Protein AF-A0A7W9ULM0-F1 (afdb_monomer_lite)

Sequence (367 aa):
MNGDPVEESGQALRQGFFQGMQSAAMTMNVLQRRASESRSVAEFARREADAERQRHQDTEIHDLKVTGYEDRQRHERQQHLLEMQVKQRQIERGDADLARRDADSAFERANKAELHGLQKGWHERRDERTEELHELEKNVKQRQIERGDTDLQRRTDDAAAARSDNREFHRRRIQSLAERAEQEKQRHDLDVEFKQLLIEIRRRAAGFTDTLTTTASPQEAATMRAAAEYAAAHSTAGLSDAHAAADAAYAERYTEDTGTDPDTILDAELVDLAPDVDLGPDLDSGGAPSAVSVDAVRGLAEELTAETYLEHLAATDDPGLDLTEGSSLADAIDALDLPINGPGEVDLDVQPTPVTPAAAADREVGP

Secondary structure (DSSP, 8-state):
----TTSHHHHHHHHHHHHHHHHHHHHHHHHHHHHHHHHHHHHHHHHHHHHHHHHHHHHHHHHHHHHHHHHHHHHHHHHHHHHHHHHHHHHHHHHHHHHHHHHHHHHHHHHHHHHHHHHHHHHHHHHHHHHHHHHHHHHHHHHHHHHHHHHHHHHHHHHHHHHHHHHHHHHHHHHHHHHHHHHHHHHHHHHHHHHHHHHHHHHHHTT-SGGGGTTS-HHHHHHHHHHHHHHHHHHHTTS-HHHHHHHHHHHHHHHHHHSS-HHHHHGGG-----S-----S------------HHHHHHHHHHHHHHHHHHHHHTT--TT-----TTHHHHHHHSS------S------------PPPP--------

Radius of gyration: 95.7 Å; chains: 1; bounding box: 211×63×259 Å

pLDDT: mean 73.77, std 21.12, range [32.09, 98.0]

Organism: NCBI:txid37333

Foldseek 3Di:
DDDDPPVVVVVVVVVVVVVVVVVVVVVVVVVVVVVVVVVVVVVVVVVVVVVVVVVVVVVVVVVVVVVVVVVVVVVVVVVVVVVVVVVVVVVVVVVVVVVVVVVVVVVVVVVVVVVVVVVVVVVVVVVVVVVVVVVVVVVVVVVVVVVVVVVVVVVVVVVVVVVVVVVVVVVVVVVVVVVVVVVVVVVVVVVVVVLVVVLVVLCVLLVVPPVVVPDDDPLRVQLVVLLLQLLLLVLCLPVDVVSVVSNVVSQ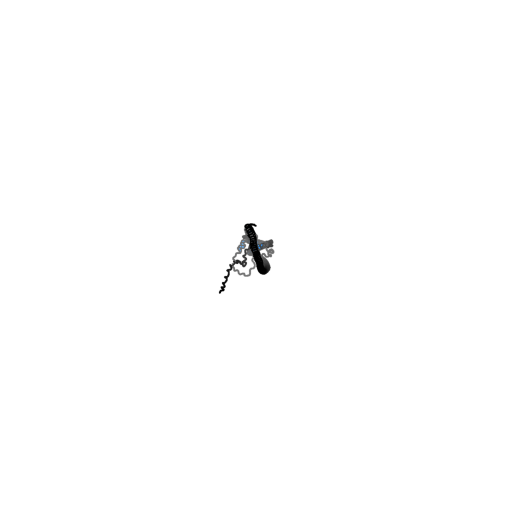VVNCVSVVDRVVCVVVVPPPPPDPDDDDDDDDDDDDDPPPSPSVSSNVSSVSVVVVVVVVVVVVPPDVPPPPPDPPVVVVVVVVPPDPPPDDDPPPPPPDDDPDDDDDDDDDDDDD

Structure (mmCIF, N/CA/C/O backbone):
data_AF-A0A7W9ULM0-F1
#
_entry.id   AF-A0A7W9ULM0-F1
#
loop_
_atom_site.group_PDB
_atom_site.id
_atom_site.type_symbol
_atom_site.label_atom_id
_atom_site.label_alt_id
_atom_site.label_comp_id
_atom_site.label_asym_id
_atom_site.label_entity_id
_atom_site.label_seq_id
_atom_site.pdbx_PDB_ins_code
_atom_site.Cartn_x
_atom_site.Cartn_y
_atom_site.Cartn_z
_atom_site.occupancy
_atom_site.B_iso_or_equiv
_atom_site.auth_seq_id
_atom_site.auth_comp_id
_atom_site.auth_asym_id
_atom_site.auth_atom_id
_atom_site.pdbx_PDB_model_num
ATOM 1 N N . MET A 1 1 ? 134.845 23.412 -151.208 1.00 37.06 1 MET A N 1
ATOM 2 C CA . MET A 1 1 ? 135.191 24.299 -150.076 1.00 37.06 1 MET A CA 1
ATOM 3 C C . MET A 1 1 ? 134.085 24.128 -149.036 1.00 37.06 1 MET A C 1
ATOM 5 O O . MET A 1 1 ? 133.066 24.782 -149.155 1.00 37.06 1 MET A O 1
ATOM 9 N N . ASN A 1 2 ? 134.051 22.980 -148.356 1.00 40.09 2 ASN A N 1
ATOM 10 C CA . ASN A 1 2 ? 134.659 22.667 -147.045 1.00 40.09 2 ASN A CA 1
ATOM 11 C C . ASN A 1 2 ? 133.878 23.275 -145.865 1.00 40.09 2 ASN A C 1
ATOM 13 O O . ASN A 1 2 ? 134.124 24.414 -145.486 1.00 40.09 2 ASN A O 1
ATOM 17 N N . GLY A 1 3 ? 132.980 22.466 -145.299 1.00 42.72 3 GLY A N 1
ATOM 18 C CA . GLY A 1 3 ? 132.276 22.644 -144.027 1.00 42.72 3 GLY A CA 1
ATOM 19 C C . GLY A 1 3 ? 131.644 21.296 -143.651 1.00 42.72 3 GLY A C 1
ATOM 20 O O . GLY A 1 3 ? 131.097 20.626 -144.518 1.00 42.72 3 GLY A O 1
ATOM 21 N N . ASP A 1 4 ? 131.847 20.866 -142.414 1.00 42.84 4 ASP A N 1
ATOM 22 C CA . ASP A 1 4 ? 131.985 19.486 -141.925 1.00 42.84 4 ASP A CA 1
ATOM 23 C C . ASP A 1 4 ? 130.634 18.786 -141.594 1.00 42.84 4 ASP A C 1
ATOM 25 O O . ASP A 1 4 ? 129.838 19.349 -140.842 1.00 42.84 4 ASP A O 1
ATOM 29 N N . PRO A 1 5 ? 130.334 17.570 -142.109 1.00 53.75 5 PRO A N 1
ATOM 30 C CA . PRO A 1 5 ? 129.016 16.924 -141.982 1.00 53.75 5 PRO A CA 1
ATOM 31 C C . PRO A 1 5 ? 128.752 16.201 -140.642 1.00 53.75 5 PRO A C 1
ATOM 33 O O . PRO A 1 5 ? 127.785 15.445 -140.533 1.00 53.75 5 PRO A O 1
ATOM 36 N N . VAL A 1 6 ? 129.576 16.406 -139.608 1.00 56.50 6 VAL A N 1
ATOM 37 C CA . VAL A 1 6 ? 129.413 15.733 -138.301 1.00 56.50 6 VAL A CA 1
ATOM 38 C C . VAL A 1 6 ? 128.634 16.584 -137.276 1.00 56.50 6 VAL A C 1
ATOM 40 O O . VAL A 1 6 ? 128.028 16.024 -136.361 1.00 56.50 6 VAL A O 1
ATOM 43 N N . GLU A 1 7 ? 128.516 17.906 -137.455 1.00 54.28 7 GLU A N 1
ATOM 44 C CA . GLU A 1 7 ? 127.774 18.783 -136.521 1.00 54.28 7 GLU A CA 1
ATOM 45 C C . GLU A 1 7 ? 126.241 18.800 -136.715 1.00 54.28 7 GLU A C 1
ATOM 47 O O . GLU A 1 7 ? 125.508 19.019 -135.746 1.00 54.28 7 GLU A O 1
ATOM 52 N N . GLU A 1 8 ? 125.710 18.483 -137.902 1.00 53.56 8 GLU A N 1
ATOM 53 C CA . GLU A 1 8 ? 124.253 18.524 -138.151 1.00 53.56 8 GLU A CA 1
ATOM 54 C C . GLU A 1 8 ? 123.474 17.365 -137.498 1.00 53.56 8 GLU A C 1
ATOM 56 O O . GLU A 1 8 ? 122.327 17.532 -137.078 1.00 53.56 8 GLU A O 1
ATOM 61 N N . SER A 1 9 ? 124.104 16.203 -137.301 1.00 53.00 9 SER A N 1
ATOM 62 C CA . SER A 1 9 ? 123.475 15.064 -136.608 1.00 53.00 9 SER A CA 1
ATOM 63 C C . SER A 1 9 ? 123.325 15.276 -135.089 1.00 53.00 9 SER A C 1
ATOM 65 O O . SER A 1 9 ? 122.426 14.712 -134.459 1.00 53.00 9 SER A O 1
ATOM 67 N N . GLY A 1 10 ? 124.154 16.145 -134.494 1.00 53.34 10 GLY A N 1
ATOM 68 C CA . GLY A 1 10 ? 124.144 16.456 -133.061 1.00 53.34 10 GLY A CA 1
ATOM 69 C C . GLY A 1 10 ? 123.038 17.428 -132.636 1.00 53.34 10 GLY A C 1
ATOM 70 O O . GLY A 1 10 ? 122.571 17.371 -131.493 1.00 53.34 10 GLY A O 1
ATOM 71 N N . GLN A 1 11 ? 122.576 18.295 -133.544 1.00 54.69 11 GLN A N 1
ATOM 72 C CA . GLN A 1 11 ? 121.482 19.234 -133.268 1.00 54.69 11 GLN A CA 1
ATOM 73 C C . GLN A 1 11 ? 120.093 18.587 -133.403 1.00 54.69 11 GLN A C 1
ATOM 75 O O . GLN A 1 11 ? 119.207 18.896 -132.603 1.00 54.69 11 GLN A O 1
ATOM 80 N N . ALA A 1 12 ? 119.916 17.613 -134.303 1.00 56.25 12 ALA A N 1
ATOM 81 C CA . ALA A 1 12 ? 118.644 16.900 -134.463 1.00 56.25 12 ALA A CA 1
ATOM 82 C C . ALA A 1 12 ? 118.271 16.042 -133.232 1.00 56.25 12 ALA A C 1
ATOM 84 O O . ALA A 1 12 ? 117.109 15.996 -132.822 1.00 56.25 12 ALA A O 1
ATOM 85 N N . LEU A 1 13 ? 119.256 15.418 -132.571 1.00 56.50 13 LEU A N 1
ATOM 86 C CA . LEU A 1 13 ? 119.014 14.590 -131.379 1.00 56.50 13 LEU A CA 1
ATOM 87 C C . LEU A 1 13 ? 118.679 15.412 -130.120 1.00 56.50 13 LEU A C 1
ATOM 89 O O . LEU A 1 13 ? 117.923 14.946 -129.266 1.00 56.50 13 LEU A O 1
ATOM 93 N N . ARG A 1 14 ? 119.174 16.655 -130.004 1.00 56.28 14 ARG A N 1
ATOM 94 C CA . ARG A 1 14 ? 118.858 17.529 -128.855 1.00 56.28 14 ARG A CA 1
ATOM 95 C C . ARG A 1 14 ? 117.445 18.112 -128.918 1.00 56.28 14 ARG A C 1
ATOM 97 O O . ARG A 1 14 ? 116.824 18.266 -127.868 1.00 56.28 14 ARG A O 1
ATOM 104 N N . GLN A 1 15 ? 116.907 18.381 -130.110 1.00 58.25 15 GLN A N 1
ATOM 105 C CA . GLN A 1 15 ? 115.516 18.836 -130.252 1.00 58.25 15 GLN A CA 1
ATOM 106 C C . GLN A 1 15 ? 114.499 17.730 -129.926 1.00 58.25 15 GLN A C 1
ATOM 108 O O . GLN A 1 15 ? 113.525 17.996 -129.221 1.00 58.25 15 GLN A O 1
ATOM 113 N N . GLY A 1 16 ? 114.754 16.481 -130.332 1.00 58.00 16 GLY A N 1
ATOM 114 C CA . GLY A 1 16 ? 113.851 15.359 -130.038 1.00 58.00 16 GLY A CA 1
ATOM 115 C C . GLY A 1 16 ? 113.709 15.050 -128.541 1.00 58.00 16 GLY A C 1
ATOM 116 O O . GLY A 1 16 ? 112.610 14.763 -128.063 1.00 58.00 16 GLY A O 1
ATOM 117 N N . PHE A 1 17 ? 114.794 15.169 -127.767 1.00 59.88 17 PHE A N 1
ATOM 118 C CA . PHE A 1 17 ? 114.769 14.876 -126.329 1.00 59.88 17 PHE A CA 1
ATOM 119 C C . PHE A 1 17 ? 113.988 15.926 -125.518 1.00 59.88 17 PHE A C 1
ATOM 121 O O . PHE A 1 17 ? 113.206 15.574 -124.632 1.00 59.88 17 PHE A O 1
ATOM 128 N N . PHE A 1 18 ? 114.123 17.215 -125.854 1.00 59.38 18 PHE A N 1
ATOM 129 C CA . PHE A 1 18 ? 113.360 18.284 -125.194 1.00 59.38 18 PHE A CA 1
ATOM 130 C C . PHE A 1 18 ? 111.858 18.209 -125.498 1.00 59.38 18 PHE A C 1
ATOM 132 O O . PHE A 1 18 ? 111.036 18.426 -124.605 1.00 59.38 18 PHE A O 1
ATOM 139 N N . GLN A 1 19 ? 111.489 17.824 -126.722 1.00 60.00 19 GLN A N 1
ATOM 140 C CA . GLN A 1 19 ? 110.088 17.651 -127.106 1.00 60.00 19 GLN A CA 1
ATOM 141 C C . GLN A 1 19 ? 109.446 16.419 -126.431 1.00 60.00 19 GLN A C 1
ATOM 143 O O . GLN A 1 19 ? 108.272 16.455 -126.046 1.00 60.00 19 GLN A O 1
ATOM 148 N N . GLY A 1 20 ? 110.229 15.360 -126.187 1.00 59.31 20 GLY A N 1
ATOM 149 C CA . GLY A 1 20 ? 109.807 14.189 -125.412 1.00 59.31 20 GLY A CA 1
ATOM 150 C C . GLY A 1 20 ? 109.556 14.494 -123.929 1.00 59.31 20 GLY A C 1
ATOM 151 O O . GLY A 1 20 ? 108.529 14.090 -123.382 1.00 59.31 20 GLY A O 1
ATOM 152 N N . MET A 1 21 ? 110.435 15.267 -123.281 1.00 61.44 21 MET A N 1
ATOM 153 C CA . MET A 1 21 ? 110.270 15.633 -121.865 1.00 61.44 21 MET A CA 1
ATOM 154 C C . MET A 1 21 ? 109.075 16.565 -121.621 1.00 61.44 21 MET A C 1
ATOM 156 O O . MET A 1 21 ? 108.336 16.370 -120.654 1.00 61.44 21 MET A O 1
ATOM 160 N N . GLN A 1 22 ? 108.836 17.540 -122.504 1.00 60.06 22 GLN A N 1
ATOM 161 C CA . GLN A 1 22 ? 107.670 18.427 -122.389 1.00 60.06 22 GLN A CA 1
ATOM 162 C C . GLN A 1 22 ? 106.348 17.660 -122.556 1.00 60.06 22 GLN A C 1
ATOM 164 O O . GLN A 1 22 ? 105.393 17.901 -121.815 1.00 60.06 22 GLN A O 1
ATOM 169 N N . SER A 1 23 ? 106.316 16.668 -123.449 1.00 61.81 23 SER A N 1
ATOM 170 C CA . SER A 1 23 ? 105.146 15.802 -123.645 1.00 61.81 23 SER A CA 1
ATOM 171 C C . SER A 1 23 ? 104.906 14.876 -122.444 1.00 61.81 23 SER A C 1
ATOM 173 O O . SER A 1 23 ? 103.769 14.726 -121.987 1.00 61.81 23 SER A O 1
ATOM 175 N N . ALA A 1 24 ? 105.966 14.308 -121.859 1.00 57.50 24 ALA A N 1
ATOM 176 C CA . ALA A 1 24 ? 105.864 13.474 -120.661 1.00 57.50 24 ALA A CA 1
ATOM 177 C C . ALA A 1 24 ? 105.358 14.267 -119.439 1.00 57.50 24 ALA A C 1
ATOM 179 O O . ALA A 1 24 ? 104.472 13.794 -118.725 1.00 57.50 24 ALA A O 1
ATOM 180 N N . ALA A 1 25 ? 105.838 15.500 -119.239 1.00 59.97 25 ALA A N 1
ATOM 181 C CA . ALA A 1 25 ? 105.406 16.365 -118.138 1.00 59.97 25 ALA A CA 1
ATOM 182 C C . ALA A 1 25 ? 103.936 16.817 -118.263 1.00 59.97 25 ALA A C 1
ATOM 184 O O . ALA A 1 25 ? 103.221 16.886 -117.259 1.00 59.97 25 ALA A O 1
ATOM 185 N N . MET A 1 26 ? 103.444 17.082 -119.480 1.00 61.75 26 MET A N 1
ATOM 186 C CA . MET A 1 26 ? 102.018 17.363 -119.697 1.00 61.75 26 MET A CA 1
ATOM 187 C C . MET A 1 26 ? 101.149 16.125 -119.450 1.00 61.75 26 MET A C 1
ATOM 189 O O . MET A 1 26 ? 100.104 16.225 -118.809 1.00 61.75 26 MET A O 1
ATOM 193 N N . THR A 1 27 ? 101.599 14.945 -119.880 1.00 60.84 27 THR A N 1
ATOM 194 C CA . THR A 1 27 ? 100.840 13.696 -119.697 1.00 60.84 27 THR A CA 1
ATOM 195 C C . THR A 1 27 ? 100.746 13.302 -118.218 1.00 60.84 27 THR A C 1
ATOM 197 O O . THR A 1 27 ? 99.684 12.882 -117.755 1.00 60.84 27 THR A O 1
ATOM 200 N N . MET A 1 28 ? 101.814 13.517 -117.439 1.00 59.09 28 MET A N 1
ATOM 201 C CA . MET A 1 28 ? 101.804 13.285 -115.989 1.00 59.09 28 MET A CA 1
ATOM 202 C C . MET A 1 28 ? 100.869 14.255 -115.250 1.00 59.09 28 MET A C 1
ATOM 204 O O . MET A 1 28 ? 100.114 13.822 -114.381 1.00 59.09 28 MET A O 1
ATOM 208 N N . ASN A 1 29 ? 100.837 15.536 -115.637 1.00 58.25 29 ASN A N 1
ATOM 209 C CA . ASN A 1 29 ? 99.901 16.510 -115.063 1.00 58.25 29 ASN A CA 1
ATOM 210 C C . ASN A 1 29 ? 98.436 16.179 -115.388 1.00 58.25 29 ASN A C 1
ATOM 212 O O . ASN A 1 29 ? 97.568 16.334 -114.530 1.00 58.25 29 ASN A O 1
ATOM 216 N N . VAL A 1 30 ? 98.144 15.667 -116.588 1.00 61.81 30 VAL A N 1
ATOM 217 C CA . VAL A 1 30 ? 96.789 15.223 -116.961 1.00 61.81 30 VAL A CA 1
ATOM 218 C C . VAL A 1 30 ? 96.366 13.984 -116.164 1.00 61.81 30 VAL A C 1
ATOM 220 O O . VAL A 1 30 ? 95.225 13.913 -115.709 1.00 61.81 30 VAL A O 1
ATOM 223 N N . LEU A 1 31 ? 97.275 13.033 -115.926 1.00 60.09 31 LEU A N 1
ATOM 224 C CA . LEU A 1 31 ? 97.002 11.851 -115.098 1.00 60.09 31 LEU A CA 1
ATOM 225 C C . LEU A 1 31 ? 96.824 12.200 -113.615 1.00 60.09 31 LEU A C 1
ATOM 227 O O . LEU A 1 31 ? 95.906 11.687 -112.979 1.00 60.09 31 LEU A O 1
ATOM 231 N N . GLN A 1 32 ? 97.643 13.101 -113.071 1.00 60.41 32 GLN A N 1
ATOM 232 C CA . GLN A 1 32 ? 97.538 13.537 -111.678 1.00 60.41 32 GLN A CA 1
ATOM 233 C C . GLN A 1 32 ? 96.274 14.369 -111.435 1.00 60.41 32 GLN A C 1
ATOM 235 O O . GLN A 1 32 ? 95.619 14.202 -110.407 1.00 60.41 32 GLN A O 1
ATOM 240 N N . ARG A 1 33 ? 95.876 15.191 -112.414 1.00 59.53 33 ARG A N 1
ATOM 241 C CA . ARG A 1 33 ? 94.621 15.947 -112.388 1.00 59.53 33 ARG A CA 1
ATOM 242 C C . ARG A 1 33 ? 93.390 15.045 -112.533 1.00 59.53 33 ARG A C 1
ATOM 244 O O . ARG A 1 33 ? 92.442 15.204 -111.777 1.00 59.53 33 ARG A O 1
ATOM 251 N N . ARG A 1 34 ? 93.424 14.016 -113.390 1.00 60.62 34 ARG A N 1
ATOM 252 C CA . ARG A 1 34 ? 92.358 12.991 -113.440 1.00 60.62 34 ARG A CA 1
ATOM 253 C C . ARG A 1 34 ? 92.280 12.153 -112.160 1.00 60.62 34 ARG A C 1
ATOM 255 O O . ARG A 1 34 ? 91.190 11.791 -111.718 1.00 60.62 34 ARG A O 1
ATOM 262 N N . ALA A 1 35 ? 93.417 11.842 -111.542 1.00 60.03 35 ALA A N 1
ATOM 263 C CA . ALA A 1 35 ? 93.456 11.108 -110.280 1.00 60.03 35 ALA A CA 1
ATOM 264 C C . ALA A 1 35 ? 92.932 11.946 -109.097 1.00 60.03 35 ALA A C 1
ATOM 266 O O . ALA A 1 35 ? 92.254 11.404 -108.226 1.00 60.03 35 ALA A O 1
ATOM 267 N N . SER A 1 36 ? 93.188 13.258 -109.059 1.00 60.78 36 SER A N 1
ATOM 268 C CA . SER A 1 36 ? 92.629 14.145 -108.030 1.00 60.78 36 SER A CA 1
ATOM 269 C C . SER A 1 36 ? 91.150 14.470 -108.270 1.00 60.78 36 SER A C 1
ATOM 271 O O . SER A 1 36 ? 90.379 14.490 -107.313 1.00 60.78 36 SER A O 1
ATOM 273 N N . GLU A 1 37 ? 90.722 14.633 -109.525 1.00 61.38 37 GLU A N 1
ATOM 274 C CA . GLU A 1 37 ? 89.313 14.837 -109.893 1.00 61.38 37 GLU A CA 1
ATOM 275 C C . GLU A 1 37 ? 88.463 13.582 -109.615 1.00 61.38 37 GLU A C 1
ATOM 277 O O . GLU A 1 37 ? 87.372 13.693 -109.065 1.00 61.38 37 GLU A O 1
ATOM 282 N N . SER A 1 38 ? 88.975 12.372 -109.871 1.00 62.56 38 SER A N 1
ATOM 283 C CA . SER A 1 38 ? 88.270 11.124 -109.517 1.00 62.56 38 SER A CA 1
ATOM 284 C C . SER A 1 38 ? 88.149 10.902 -108.002 1.00 62.56 38 SER A C 1
ATOM 286 O O . SER A 1 38 ? 87.105 10.449 -107.534 1.00 62.56 38 SER A O 1
ATOM 288 N N . ARG A 1 39 ? 89.168 11.278 -107.213 1.00 64.19 39 ARG A N 1
ATOM 289 C CA . ARG A 1 39 ? 89.079 11.279 -105.740 1.00 64.19 39 ARG A CA 1
ATOM 290 C C . ARG A 1 39 ? 88.100 12.336 -105.226 1.00 64.19 39 ARG A C 1
ATOM 292 O O . ARG A 1 39 ? 87.366 12.049 -104.292 1.00 64.19 39 ARG A O 1
ATOM 299 N N . SER A 1 40 ? 88.052 13.508 -105.859 1.00 71.88 40 SER A N 1
ATOM 300 C CA . SER A 1 40 ? 87.100 14.589 -105.565 1.00 71.88 40 SER A CA 1
ATOM 301 C C . SER A 1 40 ? 85.644 14.168 -105.809 1.00 71.88 40 SER A C 1
ATOM 303 O O . SER A 1 40 ? 84.804 14.337 -104.929 1.00 71.88 40 SER A O 1
ATOM 305 N N . VAL A 1 41 ? 85.349 13.535 -106.952 1.00 74.69 41 VAL A N 1
ATOM 306 C CA . VAL A 1 41 ? 84.001 13.027 -107.266 1.00 74.69 41 VAL A CA 1
ATOM 307 C C . VAL A 1 41 ? 83.601 11.889 -106.321 1.00 74.69 41 VAL A C 1
ATOM 309 O O . VAL A 1 41 ? 82.469 11.854 -105.847 1.00 74.69 41 VAL A O 1
ATOM 312 N N . ALA A 1 42 ? 84.528 10.985 -105.988 1.00 75.62 42 ALA A N 1
ATOM 313 C CA . ALA A 1 42 ? 84.267 9.906 -105.035 1.00 75.62 42 ALA A CA 1
ATOM 314 C C . ALA A 1 42 ? 84.061 10.411 -103.592 1.00 75.62 42 ALA A C 1
ATOM 316 O O . ALA A 1 42 ? 83.210 9.886 -102.879 1.00 75.62 42 ALA A O 1
ATOM 317 N N . GLU A 1 43 ? 84.813 11.425 -103.152 1.00 79.31 43 GLU A N 1
ATOM 318 C CA . GLU A 1 43 ? 84.609 12.109 -101.865 1.00 79.31 43 GLU A CA 1
ATOM 319 C C . GLU A 1 43 ? 83.264 12.837 -101.823 1.00 79.31 43 GLU A C 1
ATOM 321 O O . GLU A 1 43 ? 82.541 12.719 -100.837 1.00 79.31 43 GLU A O 1
ATOM 326 N N . PHE A 1 44 ? 82.909 13.557 -102.891 1.00 80.12 44 PHE A N 1
ATOM 327 C CA . PHE A 1 44 ? 81.629 14.255 -102.993 1.00 80.12 44 PHE A CA 1
ATOM 328 C C . PHE A 1 44 ? 80.455 13.273 -102.917 1.00 80.12 44 PHE A C 1
ATOM 330 O O . PHE A 1 44 ? 79.583 13.446 -102.073 1.00 80.12 44 PHE A O 1
ATOM 337 N N . ALA A 1 45 ? 80.495 12.184 -103.692 1.00 80.00 45 ALA A N 1
ATOM 338 C CA . ALA A 1 45 ? 79.472 11.138 -103.655 1.00 80.00 45 ALA A CA 1
ATOM 339 C C . ALA A 1 45 ? 79.373 10.451 -102.280 1.00 80.00 45 ALA A C 1
ATOM 341 O O . ALA A 1 45 ? 78.282 10.100 -101.839 1.00 80.00 45 ALA A O 1
ATOM 342 N N . ARG A 1 46 ? 80.498 10.278 -101.566 1.00 81.94 46 ARG A N 1
ATOM 343 C CA . ARG A 1 46 ? 80.485 9.767 -100.185 1.00 81.94 46 ARG A CA 1
ATOM 344 C C . ARG A 1 46 ? 79.831 10.747 -99.221 1.00 81.94 46 ARG A C 1
ATOM 346 O O . ARG A 1 46 ? 79.000 10.317 -98.437 1.00 81.94 46 ARG A O 1
ATOM 353 N N . ARG A 1 47 ? 80.152 12.041 -99.300 1.00 83.19 47 ARG A N 1
ATOM 354 C CA . ARG A 1 47 ? 79.532 13.069 -98.448 1.00 83.19 47 ARG A CA 1
ATOM 355 C C . ARG A 1 47 ? 78.048 13.238 -98.733 1.00 83.19 47 ARG A C 1
ATOM 357 O O . ARG A 1 47 ? 77.292 13.469 -97.801 1.00 83.19 47 ARG A O 1
ATOM 364 N N . GLU A 1 48 ? 77.639 13.118 -99.991 1.00 84.75 48 GLU A N 1
ATOM 365 C CA . GLU A 1 48 ? 76.231 13.149 -100.383 1.00 84.75 48 GLU A CA 1
ATOM 366 C C . GLU A 1 48 ? 75.490 11.928 -99.826 1.00 84.75 48 GLU A C 1
ATOM 368 O O . GLU A 1 48 ? 74.509 12.097 -99.109 1.00 84.75 48 GLU A O 1
ATOM 373 N N . ALA A 1 49 ? 76.035 10.719 -100.004 1.00 83.44 49 ALA A N 1
ATOM 374 C CA . ALA A 1 49 ? 75.476 9.504 -99.410 1.00 83.44 49 ALA A CA 1
ATOM 375 C C . ALA A 1 49 ? 75.476 9.529 -97.867 1.00 83.44 49 ALA A C 1
ATOM 377 O O . ALA A 1 49 ? 74.550 9.023 -97.236 1.00 83.44 49 ALA A O 1
ATOM 378 N N . ASP A 1 50 ? 76.498 10.109 -97.232 1.00 85.75 50 ASP A N 1
ATOM 379 C CA . ASP A 1 50 ? 76.557 10.297 -95.778 1.00 85.75 50 ASP A CA 1
ATOM 380 C C . ASP A 1 50 ? 75.515 11.313 -95.301 1.00 85.75 50 ASP A C 1
ATOM 382 O O . ASP A 1 50 ? 74.827 11.058 -94.315 1.00 85.75 50 ASP A O 1
ATOM 386 N N . ALA A 1 51 ? 75.339 12.424 -96.021 1.00 83.50 51 ALA A N 1
ATOM 387 C CA . ALA A 1 51 ? 74.326 13.428 -95.716 1.00 83.50 51 ALA A CA 1
ATOM 388 C C . ALA A 1 51 ? 72.902 12.888 -95.916 1.00 83.50 51 ALA A C 1
ATOM 390 O O . ALA A 1 51 ? 72.024 13.171 -95.103 1.00 83.50 51 ALA A O 1
ATOM 391 N N . GLU A 1 52 ? 72.661 12.091 -96.958 1.00 86.81 52 GLU A N 1
ATOM 392 C CA . GLU A 1 52 ? 71.387 11.398 -97.171 1.00 86.81 52 GLU A CA 1
ATOM 393 C C . GLU A 1 52 ? 71.113 10.390 -96.054 1.00 86.81 52 GLU A C 1
ATOM 395 O O . GLU A 1 52 ? 70.038 10.419 -95.456 1.00 86.81 52 GLU A O 1
ATOM 400 N N . ARG A 1 53 ? 72.100 9.556 -95.693 1.00 84.25 53 ARG A N 1
ATOM 401 C CA . ARG A 1 53 ? 71.985 8.629 -94.555 1.00 84.25 53 ARG A CA 1
ATOM 402 C C . ARG A 1 53 ? 71.691 9.355 -93.250 1.00 84.25 53 ARG A C 1
ATOM 404 O O . ARG A 1 53 ? 70.832 8.905 -92.498 1.00 84.25 53 ARG A O 1
ATOM 411 N N . GLN A 1 54 ? 72.358 10.477 -92.997 1.00 88.12 54 GLN A N 1
ATOM 412 C CA . GLN A 1 54 ? 72.124 11.280 -91.803 1.00 88.12 54 GLN A CA 1
ATOM 413 C C . GLN A 1 54 ? 70.712 11.877 -91.793 1.00 88.12 54 GLN A C 1
ATOM 415 O O . GLN A 1 54 ? 70.032 11.786 -90.780 1.00 88.12 54 GLN A O 1
AT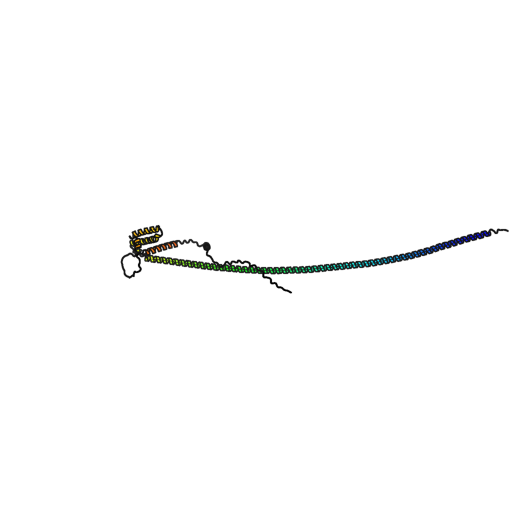OM 420 N N . ARG A 1 55 ? 70.218 12.402 -92.923 1.00 85.75 55 ARG A N 1
ATOM 421 C CA . ARG A 1 55 ? 68.833 12.897 -93.030 1.00 85.75 55 ARG A CA 1
ATOM 422 C C . ARG A 1 55 ? 67.804 11.795 -92.800 1.00 85.75 55 ARG A C 1
ATOM 424 O O . ARG A 1 55 ? 66.804 12.040 -92.126 1.00 85.75 55 ARG A O 1
ATOM 431 N N . HIS A 1 56 ? 68.038 10.598 -93.337 1.00 85.75 56 HIS A N 1
ATOM 432 C CA . HIS A 1 56 ? 67.177 9.446 -93.083 1.00 85.75 56 HIS A CA 1
ATOM 433 C C . HIS A 1 56 ? 67.169 9.078 -91.598 1.00 85.75 56 HIS A C 1
ATOM 435 O O . HIS A 1 56 ? 66.095 8.985 -91.014 1.00 85.75 56 HIS A O 1
ATOM 441 N N . GLN A 1 57 ? 68.342 8.981 -90.965 1.00 87.38 57 GLN A N 1
ATOM 442 C CA . GLN A 1 57 ? 68.449 8.715 -89.528 1.00 87.38 57 GLN A CA 1
ATOM 443 C C . GLN A 1 57 ? 67.775 9.799 -88.682 1.00 87.38 57 GLN A C 1
ATOM 445 O O . GLN A 1 57 ? 67.046 9.477 -87.750 1.00 87.38 57 GLN A O 1
ATOM 450 N N . ASP A 1 58 ? 67.967 11.076 -89.009 1.00 88.44 58 ASP A N 1
ATOM 451 C CA . ASP A 1 58 ? 67.350 12.187 -88.283 1.00 88.44 58 ASP A CA 1
ATOM 452 C C . ASP A 1 58 ? 65.821 12.159 -88.408 1.00 88.44 58 ASP A C 1
ATOM 454 O O . ASP A 1 58 ? 65.121 12.407 -87.424 1.00 88.44 58 ASP A O 1
ATOM 458 N N . THR A 1 59 ? 65.302 11.803 -89.589 1.00 90.06 59 THR A N 1
ATOM 459 C CA . THR A 1 59 ? 63.859 11.642 -89.828 1.00 90.06 59 THR A CA 1
ATOM 460 C C . THR A 1 59 ? 63.307 10.452 -89.041 1.00 90.06 59 THR A C 1
ATOM 462 O O . THR A 1 59 ? 62.333 10.606 -88.312 1.00 90.06 59 THR A O 1
ATOM 465 N N . GLU A 1 60 ? 63.971 9.294 -89.088 1.00 90.19 60 GLU A N 1
ATOM 466 C CA . GLU A 1 60 ? 63.580 8.107 -88.316 1.00 90.19 60 GLU A CA 1
ATOM 467 C C . GLU A 1 60 ? 63.598 8.376 -86.804 1.00 90.19 60 GLU A C 1
ATOM 469 O O . GLU A 1 60 ? 62.660 8.029 -86.086 1.00 90.19 60 GLU A O 1
ATOM 474 N N . ILE A 1 61 ? 64.641 9.046 -86.303 1.00 90.75 61 ILE A N 1
ATOM 475 C CA . ILE A 1 61 ? 64.750 9.432 -84.892 1.00 90.75 61 ILE A CA 1
ATOM 476 C C . ILE A 1 61 ? 63.644 10.422 -84.519 1.00 90.75 61 ILE A C 1
ATOM 478 O O . ILE A 1 61 ? 63.088 10.332 -83.421 1.00 90.75 61 ILE A O 1
ATOM 482 N N . HIS A 1 62 ? 63.333 11.383 -85.390 1.00 91.38 62 HIS A N 1
ATOM 483 C CA . HIS A 1 62 ? 62.243 12.325 -85.170 1.00 91.38 62 HIS A CA 1
ATOM 484 C C . HIS A 1 62 ? 60.893 11.602 -85.091 1.00 91.38 62 HIS A C 1
ATOM 486 O O . HIS A 1 62 ? 60.155 11.808 -84.127 1.00 91.38 62 HIS A O 1
ATOM 492 N N . ASP A 1 63 ? 60.603 10.700 -86.023 1.00 90.25 63 ASP A N 1
ATOM 493 C CA . ASP A 1 63 ? 59.338 9.964 -86.066 1.00 90.25 63 ASP A CA 1
ATOM 494 C C . ASP A 1 63 ? 59.184 9.017 -84.868 1.00 90.25 63 ASP A C 1
ATOM 496 O O . ASP A 1 63 ? 58.112 8.948 -84.258 1.00 90.25 63 ASP A O 1
ATOM 500 N N . LEU A 1 64 ? 60.270 8.363 -84.438 1.00 92.31 64 LEU A N 1
ATOM 501 C CA . LEU A 1 64 ? 60.298 7.583 -83.196 1.00 92.31 64 LEU A CA 1
ATOM 502 C C . LEU A 1 64 ? 60.041 8.459 -81.964 1.00 92.31 64 LEU A C 1
ATOM 504 O O . LEU A 1 64 ? 59.324 8.045 -81.050 1.00 92.31 64 LEU A O 1
ATOM 508 N N . LYS A 1 65 ? 60.591 9.680 -81.923 1.00 92.00 65 LYS A N 1
ATOM 509 C CA . LYS A 1 65 ? 60.323 10.631 -80.833 1.00 92.00 65 LYS A CA 1
ATOM 510 C C . LYS A 1 65 ? 58.861 11.057 -80.824 1.00 92.00 65 LYS A C 1
ATOM 512 O O . LYS A 1 65 ? 58.259 11.027 -79.753 1.00 92.00 65 LYS A O 1
ATOM 517 N N . VAL A 1 66 ? 58.299 11.434 -81.974 1.00 92.94 66 VAL A N 1
ATOM 518 C CA . VAL A 1 66 ? 56.885 11.826 -82.105 1.00 92.94 66 VAL A CA 1
ATOM 519 C C . VAL A 1 66 ? 55.980 10.685 -81.654 1.00 92.94 66 VAL A C 1
ATOM 521 O O . VAL A 1 66 ? 55.160 10.888 -80.762 1.00 92.94 66 VAL A O 1
ATOM 524 N N . THR A 1 67 ? 56.209 9.473 -82.161 1.00 92.38 67 THR A N 1
ATOM 525 C CA . THR A 1 67 ? 55.460 8.271 -81.763 1.00 92.38 67 THR A CA 1
ATOM 526 C C . THR A 1 67 ? 55.566 8.031 -80.255 1.00 92.38 67 THR A C 1
ATOM 528 O O . THR A 1 67 ? 54.557 7.866 -79.576 1.00 92.38 67 THR A O 1
ATOM 531 N N . GLY A 1 68 ? 56.772 8.129 -79.687 1.00 93.06 68 GLY A N 1
ATOM 532 C CA . GLY A 1 68 ? 56.979 7.997 -78.245 1.00 93.06 68 GLY A CA 1
ATOM 533 C C . GLY A 1 68 ? 56.280 9.079 -77.410 1.00 93.06 68 GLY A C 1
ATOM 534 O O . GLY A 1 68 ? 55.831 8.797 -76.298 1.00 93.06 68 GLY A O 1
ATOM 535 N N . TYR A 1 69 ? 56.160 10.316 -77.908 1.00 93.50 69 TYR A N 1
ATOM 536 C CA . TYR A 1 69 ? 55.361 11.359 -77.254 1.00 93.50 69 TYR A CA 1
ATOM 537 C C . TYR A 1 69 ? 53.864 11.065 -77.339 1.00 93.50 69 TYR A C 1
ATOM 539 O O . TYR A 1 69 ? 53.173 11.203 -76.330 1.00 93.50 69 TYR A O 1
ATOM 547 N N . GLU A 1 70 ? 53.368 10.640 -78.500 1.00 93.81 70 GLU A N 1
ATOM 548 C CA . GLU A 1 70 ? 51.963 10.273 -78.673 1.00 93.81 70 GLU A CA 1
ATOM 549 C C . GLU A 1 70 ? 51.562 9.100 -77.779 1.00 93.81 70 GLU A C 1
ATOM 551 O O . GLU A 1 70 ? 50.515 9.161 -77.132 1.00 93.81 70 GLU A O 1
ATOM 556 N N . ASP A 1 71 ? 52.400 8.068 -77.686 1.00 93.06 71 ASP A N 1
ATOM 557 C CA . ASP A 1 71 ? 52.148 6.900 -76.846 1.00 93.06 71 ASP A CA 1
ATOM 558 C C . ASP A 1 71 ? 52.174 7.259 -75.360 1.00 93.06 71 ASP A C 1
ATOM 560 O O . ASP A 1 71 ? 51.265 6.869 -74.625 1.00 93.06 71 ASP A O 1
ATOM 564 N N . ARG A 1 72 ? 53.133 8.086 -74.910 1.00 93.38 72 ARG A N 1
ATOM 565 C CA . ARG A 1 72 ? 53.117 8.631 -73.539 1.00 93.38 72 ARG A CA 1
ATOM 566 C C . ARG A 1 72 ? 51.833 9.403 -73.258 1.00 93.38 72 ARG A C 1
ATOM 568 O O . ARG A 1 72 ? 51.185 9.150 -72.251 1.00 93.38 72 ARG A O 1
ATOM 575 N N . GLN A 1 73 ? 51.419 10.277 -74.172 1.00 93.12 73 GLN A N 1
ATOM 576 C CA . GLN A 1 73 ? 50.185 11.052 -74.031 1.00 93.12 73 GLN A CA 1
ATOM 577 C C . GLN A 1 73 ? 48.929 10.166 -74.021 1.00 93.12 73 GLN A C 1
ATOM 579 O O . GLN A 1 73 ? 47.981 10.430 -73.280 1.00 93.12 73 GLN A O 1
ATOM 584 N N . ARG A 1 74 ? 48.893 9.092 -74.820 1.00 93.81 74 ARG A N 1
ATOM 585 C CA . ARG A 1 74 ? 47.808 8.098 -74.781 1.00 93.81 74 ARG A CA 1
ATOM 586 C C . ARG A 1 74 ? 47.792 7.353 -73.447 1.00 93.81 74 ARG A C 1
ATOM 588 O O . ARG A 1 74 ? 46.719 7.222 -72.861 1.00 93.81 74 ARG A O 1
ATOM 595 N N . HIS A 1 75 ? 48.950 6.918 -72.955 1.00 93.44 75 HIS A N 1
ATOM 596 C CA . HIS A 1 75 ? 49.071 6.243 -71.665 1.00 93.44 75 HIS A CA 1
ATOM 597 C C . HIS A 1 75 ? 48.683 7.146 -70.491 1.00 93.44 75 HIS A C 1
ATOM 599 O O . HIS A 1 75 ? 47.912 6.709 -69.644 1.00 93.44 75 HIS A O 1
ATOM 605 N N . GLU A 1 76 ? 49.121 8.407 -70.465 1.00 94.12 76 GLU A N 1
ATOM 606 C CA . GLU A 1 76 ? 48.736 9.386 -69.438 1.00 94.12 76 GLU A CA 1
ATOM 607 C C . GLU A 1 76 ? 47.218 9.605 -69.413 1.00 94.12 76 GLU A C 1
ATOM 609 O O . GLU A 1 76 ? 46.602 9.574 -68.348 1.00 94.12 76 GLU A O 1
ATOM 614 N N . ARG A 1 77 ? 46.575 9.734 -70.585 1.00 94.12 77 ARG A N 1
ATOM 615 C CA . ARG A 1 77 ? 45.107 9.834 -70.666 1.00 94.12 77 ARG A CA 1
ATOM 616 C C . ARG A 1 77 ? 44.409 8.576 -70.153 1.00 94.12 77 ARG A C 1
ATOM 618 O O . ARG A 1 77 ? 43.428 8.686 -69.424 1.00 94.12 77 ARG A O 1
ATOM 625 N N . GLN A 1 78 ? 44.897 7.389 -70.514 1.00 94.56 78 GLN A N 1
ATOM 626 C CA . GLN A 1 78 ? 44.337 6.125 -70.022 1.00 94.56 78 GLN A CA 1
ATOM 627 C C . GLN A 1 78 ? 44.493 5.988 -68.504 1.00 94.56 78 GLN A C 1
ATOM 629 O O . GLN A 1 78 ? 43.534 5.626 -67.825 1.00 94.56 78 GLN A O 1
ATOM 634 N N . GLN A 1 79 ? 45.670 6.319 -67.966 1.00 95.12 79 GLN A N 1
ATOM 635 C CA . GLN A 1 79 ? 45.929 6.317 -66.527 1.00 95.12 79 GLN A CA 1
ATOM 636 C C . GLN A 1 79 ? 45.016 7.301 -65.798 1.00 95.12 79 GLN A C 1
ATOM 638 O O . GLN A 1 79 ? 44.392 6.922 -64.812 1.00 95.12 79 GLN A O 1
ATOM 643 N N . HIS A 1 80 ? 44.864 8.519 -66.321 1.00 94.88 80 HIS A N 1
ATOM 644 C CA . HIS A 1 80 ? 43.972 9.517 -65.744 1.00 94.88 80 HIS A CA 1
ATOM 645 C C . HIS A 1 80 ? 42.511 9.043 -65.724 1.00 94.88 80 HIS A C 1
ATOM 647 O O . HIS A 1 80 ? 41.834 9.172 -64.707 1.00 94.88 80 HIS A O 1
ATOM 653 N N . LEU A 1 81 ? 42.024 8.427 -66.807 1.00 95.69 81 LEU A N 1
ATOM 654 C CA . LEU A 1 81 ? 40.669 7.867 -66.849 1.00 95.69 81 LEU A CA 1
ATOM 655 C C . LEU A 1 81 ? 40.478 6.729 -65.838 1.00 95.69 81 LEU A C 1
ATOM 657 O O . LEU A 1 81 ? 39.448 6.681 -65.168 1.00 95.69 81 LEU A O 1
ATOM 661 N N . LEU A 1 82 ? 41.459 5.833 -65.700 1.00 95.50 82 LEU A N 1
ATOM 662 C CA . LEU A 1 82 ? 41.413 4.760 -64.703 1.00 95.50 82 LEU A CA 1
ATOM 663 C C . LEU A 1 82 ? 41.435 5.314 -63.277 1.00 95.50 82 LEU A C 1
ATOM 665 O O . LEU A 1 82 ? 40.663 4.860 -62.436 1.00 95.50 82 LEU A O 1
ATOM 669 N N . GLU A 1 83 ? 42.267 6.319 -63.004 1.00 96.25 83 GLU A N 1
ATOM 670 C CA . GLU A 1 83 ? 42.308 6.995 -61.708 1.00 96.25 83 GLU A CA 1
ATOM 671 C C . GLU A 1 83 ? 40.956 7.644 -61.384 1.00 96.25 83 GLU A C 1
ATOM 673 O O . GLU A 1 83 ? 40.433 7.466 -60.282 1.00 96.25 83 GLU A O 1
ATOM 678 N N . MET A 1 84 ? 40.348 8.328 -62.357 1.00 96.50 84 MET A N 1
ATOM 679 C CA . MET A 1 84 ? 39.013 8.910 -62.215 1.00 96.50 84 MET A CA 1
ATOM 680 C C . MET A 1 84 ? 37.950 7.840 -61.949 1.00 96.50 84 MET A C 1
ATOM 682 O O . MET A 1 84 ? 37.123 8.022 -61.061 1.00 96.50 84 MET A O 1
ATOM 686 N N . GLN A 1 85 ? 37.992 6.697 -62.640 1.00 95.31 85 GLN A N 1
ATOM 687 C CA . GLN A 1 85 ? 37.073 5.580 -62.386 1.00 95.31 85 GLN A CA 1
ATOM 688 C C . GLN A 1 85 ? 37.257 4.972 -60.991 1.00 95.31 85 GLN A C 1
ATOM 690 O O . GLN A 1 85 ? 36.273 4.640 -60.330 1.00 95.31 85 GLN A O 1
ATOM 695 N N . VAL A 1 86 ? 38.500 4.822 -60.523 1.00 96.31 86 VAL A N 1
ATOM 696 C CA . VAL A 1 86 ? 38.788 4.314 -59.174 1.00 96.31 86 VAL A CA 1
ATOM 697 C C . VAL A 1 86 ? 38.271 5.285 -58.117 1.00 96.31 86 VAL A C 1
ATOM 699 O O . VAL A 1 86 ? 37.582 4.850 -57.196 1.00 96.31 86 VAL A O 1
ATOM 702 N N . LYS A 1 87 ? 38.539 6.588 -58.267 1.00 95.81 87 LYS A N 1
ATOM 703 C CA . LYS A 1 87 ? 38.023 7.624 -57.359 1.00 95.81 87 LYS A CA 1
ATOM 704 C C . LYS A 1 87 ? 36.499 7.657 -57.357 1.00 95.81 87 LYS A C 1
ATOM 706 O O . LYS A 1 87 ? 35.901 7.680 -56.289 1.00 95.81 87 LYS A O 1
ATOM 711 N N . GLN A 1 88 ? 35.876 7.571 -58.529 1.00 95.12 88 GLN A N 1
ATOM 712 C CA . GLN A 1 88 ? 34.422 7.535 -58.654 1.00 95.12 88 GLN A CA 1
ATOM 713 C C . GLN A 1 88 ? 33.822 6.331 -57.913 1.00 95.12 88 GLN A C 1
ATOM 715 O O . GLN A 1 88 ? 32.916 6.501 -57.104 1.00 95.12 88 GLN A O 1
ATOM 720 N N . ARG A 1 89 ? 34.387 5.127 -58.082 1.00 94.25 89 ARG A N 1
ATOM 721 C CA . ARG A 1 89 ? 33.950 3.934 -57.334 1.00 94.25 89 ARG A CA 1
ATOM 722 C C . ARG A 1 89 ? 34.190 4.045 -55.829 1.00 94.25 89 ARG A C 1
ATOM 724 O O . ARG A 1 89 ? 33.426 3.486 -55.048 1.00 94.25 89 ARG A O 1
ATOM 731 N N . GLN A 1 90 ? 35.264 4.713 -55.407 1.00 94.25 90 GLN A N 1
ATOM 732 C CA . GLN A 1 90 ? 35.525 4.966 -53.987 1.00 94.25 90 GLN A CA 1
ATOM 733 C C . GLN A 1 90 ? 34.474 5.900 -53.385 1.00 94.25 90 GLN A C 1
ATOM 735 O O . GLN A 1 90 ? 34.010 5.624 -52.282 1.00 94.25 90 GLN A O 1
ATOM 740 N N . ILE A 1 91 ? 34.074 6.947 -54.112 1.00 95.56 91 ILE A N 1
ATOM 741 C CA . ILE A 1 91 ? 32.992 7.855 -53.707 1.00 95.56 91 ILE A CA 1
ATOM 742 C C . ILE A 1 91 ? 31.676 7.083 -53.617 1.00 95.56 91 ILE A C 1
ATOM 744 O O . ILE A 1 91 ? 31.067 7.067 -52.558 1.00 95.56 91 ILE A O 1
ATOM 748 N N . GLU A 1 92 ? 31.302 6.343 -54.663 1.00 95.19 92 GLU A N 1
ATOM 749 C CA . GLU A 1 92 ? 30.067 5.543 -54.682 1.00 95.19 92 GLU A CA 1
ATOM 750 C C . GLU A 1 92 ? 30.009 4.528 -53.533 1.00 95.19 92 GLU A C 1
ATOM 752 O O . GLU A 1 92 ? 28.964 4.334 -52.913 1.00 95.19 92 GLU A O 1
ATOM 757 N N . ARG A 1 93 ? 31.141 3.889 -53.214 1.00 95.19 93 ARG A N 1
ATOM 758 C CA . ARG A 1 93 ? 31.238 2.990 -52.061 1.00 95.19 93 ARG A CA 1
ATOM 759 C C . ARG A 1 93 ? 31.103 3.745 -50.740 1.00 95.19 93 ARG A C 1
ATOM 761 O O . ARG A 1 93 ? 30.415 3.258 -49.850 1.00 95.19 93 ARG A O 1
ATOM 768 N N . GLY A 1 94 ? 31.746 4.905 -50.617 1.00 95.56 94 GLY A N 1
ATOM 769 C CA . GLY A 1 94 ? 31.628 5.772 -49.446 1.00 95.56 94 GLY A CA 1
ATOM 770 C C . GLY A 1 94 ? 30.186 6.215 -49.208 1.00 95.56 94 GLY A C 1
ATOM 771 O O . GLY A 1 94 ? 29.684 6.069 -48.097 1.00 95.56 94 GLY A O 1
ATOM 772 N N . ASP A 1 95 ? 29.498 6.657 -50.259 1.00 95.38 95 ASP A N 1
ATOM 773 C CA . ASP A 1 95 ? 28.094 7.067 -50.215 1.00 95.38 95 ASP A CA 1
ATOM 774 C C . ASP A 1 95 ? 27.179 5.892 -49.847 1.00 95.38 95 ASP A C 1
ATOM 776 O O . ASP A 1 95 ? 26.285 6.035 -49.013 1.00 95.38 95 ASP A O 1
ATOM 780 N N . ALA A 1 96 ? 27.428 4.701 -50.403 1.00 94.81 96 ALA A N 1
ATOM 781 C CA . ALA A 1 96 ? 26.680 3.495 -50.055 1.00 94.81 96 ALA A CA 1
ATOM 782 C C . ALA A 1 96 ? 26.894 3.069 -48.591 1.00 94.81 96 ALA A C 1
ATOM 784 O O . ALA A 1 96 ? 25.945 2.654 -47.924 1.00 94.81 96 ALA A O 1
ATOM 785 N N . ASP A 1 97 ? 28.121 3.173 -48.076 1.00 95.31 97 ASP A N 1
ATOM 786 C CA . ASP A 1 97 ? 28.434 2.853 -46.681 1.00 95.31 97 ASP A CA 1
ATOM 787 C C . ASP A 1 97 ? 27.828 3.887 -45.714 1.00 95.31 97 ASP A C 1
ATOM 789 O O . ASP A 1 97 ? 27.336 3.510 -44.647 1.00 95.31 97 ASP A O 1
ATOM 793 N N . LEU A 1 98 ? 27.795 5.172 -46.087 1.00 94.81 98 LEU A N 1
ATOM 794 C CA . LEU A 1 98 ? 27.086 6.214 -45.335 1.00 94.81 98 LEU A CA 1
ATOM 795 C C . LEU A 1 98 ? 25.575 5.962 -45.320 1.00 94.81 98 LEU A C 1
ATOM 797 O O . LEU A 1 98 ? 24.980 5.940 -44.246 1.00 94.81 98 LEU A O 1
ATOM 801 N N . ALA A 1 99 ? 24.973 5.665 -46.473 1.00 95.00 99 ALA A N 1
ATOM 802 C CA . ALA A 1 99 ? 23.547 5.358 -46.567 1.00 95.00 99 ALA A CA 1
ATOM 803 C C . ALA A 1 99 ? 23.152 4.139 -45.714 1.00 95.00 99 ALA A C 1
ATOM 805 O O . ALA A 1 99 ? 22.100 4.144 -45.076 1.00 95.00 99 ALA A O 1
ATOM 806 N N . ARG A 1 100 ? 24.007 3.106 -45.653 1.00 95.75 100 ARG A N 1
ATOM 807 C CA . ARG A 1 100 ? 23.808 1.951 -44.760 1.00 95.75 100 ARG A CA 1
ATOM 808 C C . ARG A 1 100 ? 23.841 2.356 -43.292 1.00 95.75 100 ARG A C 1
ATOM 810 O O . ARG A 1 100 ? 22.934 1.997 -42.554 1.00 95.75 100 ARG A O 1
ATOM 817 N N . ARG A 1 101 ? 24.835 3.147 -42.877 1.00 95.12 101 ARG A N 1
ATOM 818 C CA . ARG A 1 101 ? 24.935 3.635 -41.491 1.00 95.12 101 ARG A CA 1
ATOM 819 C C . ARG A 1 101 ? 23.744 4.498 -41.090 1.00 95.12 101 ARG A C 1
ATOM 821 O O . ARG A 1 101 ? 23.265 4.374 -39.965 1.00 95.12 101 ARG A O 1
ATOM 828 N N . ASP A 1 102 ? 23.261 5.347 -41.991 1.00 95.94 102 ASP A N 1
ATOM 829 C CA . ASP A 1 102 ? 22.086 6.182 -41.745 1.00 95.94 102 ASP A CA 1
ATOM 830 C C . ASP A 1 102 ? 20.815 5.336 -41.616 1.00 95.94 102 ASP A C 1
ATOM 832 O O . ASP A 1 102 ? 20.000 5.591 -40.726 1.00 95.94 102 ASP A O 1
ATOM 836 N N . ALA A 1 103 ? 20.668 4.302 -42.453 1.00 94.62 103 ALA A N 1
ATOM 837 C CA . ALA A 1 103 ? 19.566 3.347 -42.369 1.00 94.62 103 ALA A CA 1
ATOM 838 C C . ALA A 1 103 ? 19.603 2.540 -41.061 1.00 94.62 103 ALA A C 1
ATOM 840 O O . ALA A 1 103 ? 18.586 2.468 -40.370 1.00 94.62 103 ALA A O 1
ATOM 841 N N . ASP A 1 104 ? 20.769 2.017 -40.674 1.00 96.12 104 ASP A N 1
ATOM 842 C CA . ASP A 1 104 ? 20.962 1.294 -39.412 1.00 96.12 104 ASP A CA 1
ATOM 843 C C . ASP A 1 104 ? 20.656 2.207 -38.213 1.00 96.12 104 ASP A C 1
ATOM 845 O O . ASP A 1 104 ? 19.874 1.855 -37.331 1.00 96.12 104 ASP A O 1
ATOM 849 N N . SER A 1 105 ? 21.165 3.443 -38.227 1.00 95.50 105 SER A N 1
ATOM 850 C CA . SER A 1 105 ? 20.906 4.436 -37.175 1.00 95.50 105 SER A CA 1
ATOM 851 C C . SER A 1 105 ? 19.436 4.868 -37.120 1.00 95.50 105 SER A C 1
ATOM 853 O O . SER A 1 105 ? 18.918 5.233 -36.061 1.00 95.50 105 SER A O 1
ATOM 855 N N . ALA A 1 106 ? 18.735 4.900 -38.255 1.00 95.31 106 ALA A N 1
ATOM 856 C CA . ALA A 1 106 ? 17.299 5.163 -38.296 1.00 95.31 106 ALA A CA 1
ATOM 857 C C . ALA A 1 106 ? 16.505 3.987 -37.712 1.00 95.31 106 ALA A C 1
ATOM 859 O O . ALA A 1 106 ? 15.601 4.211 -36.904 1.00 95.31 106 ALA A O 1
ATOM 860 N N . PHE A 1 107 ? 16.883 2.755 -38.056 1.00 95.56 107 PHE A N 1
ATOM 861 C CA . PHE A 1 107 ? 16.283 1.540 -37.515 1.00 95.56 107 PHE A CA 1
ATOM 862 C C . PHE A 1 107 ? 16.481 1.433 -35.997 1.00 95.56 107 PHE A C 1
ATOM 864 O O . PHE A 1 107 ? 15.515 1.222 -35.266 1.00 95.56 107 PHE A O 1
ATOM 871 N N . GLU A 1 108 ? 17.696 1.669 -35.496 1.00 95.69 108 GLU A N 1
ATOM 872 C CA . GLU A 1 108 ? 17.985 1.675 -34.058 1.00 95.69 108 GLU A CA 1
ATOM 873 C C . GLU A 1 108 ? 17.171 2.733 -33.307 1.00 95.69 108 GLU A C 1
ATOM 875 O O . GLU A 1 108 ? 16.631 2.457 -32.234 1.00 95.69 108 GLU A O 1
ATOM 880 N N . ARG A 1 109 ? 17.031 3.941 -33.872 1.00 95.19 109 ARG A N 1
ATOM 881 C CA . ARG A 1 109 ? 16.195 4.998 -33.282 1.00 95.19 109 ARG A CA 1
ATOM 882 C C . ARG A 1 109 ? 14.722 4.603 -33.234 1.00 95.19 109 ARG A C 1
ATOM 884 O O . ARG A 1 109 ? 14.084 4.842 -32.210 1.00 95.19 109 ARG A O 1
ATOM 891 N N . ALA A 1 110 ? 14.199 3.999 -34.301 1.00 94.62 110 ALA A N 1
ATOM 892 C CA . ALA A 1 110 ? 12.819 3.523 -34.350 1.00 94.62 110 ALA A CA 1
ATOM 893 C C . ALA A 1 110 ? 12.572 2.419 -33.310 1.00 94.62 110 ALA A C 1
ATOM 895 O O . ALA A 1 110 ? 11.653 2.535 -32.503 1.00 94.62 110 ALA A O 1
ATOM 896 N N . ASN A 1 111 ? 13.452 1.417 -33.253 1.00 95.69 111 ASN A N 1
ATOM 897 C CA . ASN A 1 111 ? 13.365 0.321 -32.290 1.00 95.69 111 ASN A CA 1
ATOM 898 C C . ASN A 1 111 ? 13.470 0.830 -30.839 1.00 95.69 111 ASN A C 1
ATOM 900 O O . ASN A 1 111 ? 12.670 0.478 -29.975 1.00 95.69 111 ASN A O 1
ATOM 904 N N . LYS A 1 112 ? 14.401 1.752 -30.560 1.00 95.88 112 LYS A N 1
ATOM 905 C CA . LYS A 1 112 ? 14.523 2.375 -29.234 1.00 95.88 112 LYS A CA 1
ATOM 906 C C . LYS A 1 112 ? 13.268 3.161 -28.843 1.00 95.88 112 LYS A C 1
ATOM 908 O O . LYS A 1 112 ? 12.876 3.126 -27.677 1.00 95.88 112 LYS A O 1
ATOM 913 N N . ALA A 1 113 ? 12.649 3.870 -29.786 1.00 95.25 113 ALA A N 1
ATOM 914 C CA . ALA A 1 113 ? 11.405 4.595 -29.541 1.00 95.25 113 ALA A CA 1
ATOM 915 C C . ALA A 1 113 ? 10.239 3.639 -29.242 1.00 95.25 113 ALA A C 1
ATOM 917 O O . ALA A 1 113 ? 9.472 3.895 -28.314 1.00 95.25 113 ALA A O 1
ATOM 918 N N . GLU A 1 114 ? 10.145 2.521 -29.966 1.00 96.19 114 GLU A N 1
ATOM 919 C CA . GLU A 1 114 ? 9.150 1.473 -29.722 1.00 96.19 114 GLU A CA 1
ATOM 920 C C . GLU A 1 114 ? 9.327 0.840 -28.336 1.00 96.19 114 GLU A C 1
ATOM 922 O O . GLU A 1 114 ? 8.380 0.802 -27.550 1.00 96.19 114 GLU A O 1
ATOM 927 N N . LEU A 1 115 ? 10.554 0.443 -27.981 1.00 96.50 115 LEU A N 1
ATOM 928 C CA . LEU A 1 115 ? 10.876 -0.093 -26.655 1.00 96.50 115 LEU A CA 1
ATOM 929 C C . LEU A 1 115 ? 10.536 0.894 -25.535 1.00 96.50 115 LEU A C 1
ATOM 931 O O . LEU A 1 115 ? 9.933 0.507 -24.534 1.00 96.50 115 LEU A O 1
ATOM 935 N N . HIS A 1 116 ? 10.875 2.173 -25.708 1.00 95.56 116 HIS A N 1
ATOM 936 C CA . HIS A 1 116 ? 10.521 3.207 -24.740 1.00 95.56 116 HIS A CA 1
ATOM 937 C C . HIS A 1 116 ? 8.997 3.383 -24.629 1.00 95.56 116 HIS A C 1
ATOM 939 O O . HIS A 1 116 ? 8.476 3.544 -23.526 1.00 95.56 116 HIS A O 1
ATOM 945 N N . GLY A 1 117 ? 8.264 3.310 -25.744 1.00 95.75 117 GLY A N 1
ATOM 946 C CA . GLY A 1 117 ? 6.799 3.328 -25.753 1.00 95.75 117 GLY A CA 1
ATOM 947 C C . GLY A 1 117 ? 6.190 2.143 -24.998 1.00 95.75 117 GLY A C 1
ATOM 948 O O . GLY A 1 117 ? 5.304 2.332 -24.165 1.00 95.75 117 GLY A O 1
ATOM 949 N N . LEU A 1 118 ? 6.711 0.933 -25.219 1.00 95.94 118 LEU A N 1
ATOM 950 C CA . LEU A 1 118 ? 6.291 -0.276 -24.504 1.00 95.94 118 LEU A CA 1
ATOM 951 C C . LEU A 1 118 ? 6.582 -0.185 -23.005 1.00 95.94 118 LEU A C 1
ATOM 953 O O . LEU A 1 118 ? 5.720 -0.522 -22.191 1.00 95.94 118 LEU A O 1
ATOM 957 N N . GLN A 1 119 ? 7.771 0.299 -22.638 1.00 95.94 119 GLN A N 1
ATOM 958 C CA . GLN A 1 119 ? 8.156 0.509 -21.247 1.00 95.94 119 GLN A CA 1
ATOM 959 C C . GLN A 1 119 ? 7.234 1.529 -20.573 1.00 95.94 119 GLN A C 1
ATOM 961 O O . GLN A 1 119 ? 6.725 1.266 -19.484 1.00 95.94 119 GLN A O 1
ATOM 966 N N . LYS A 1 120 ? 6.963 2.660 -21.234 1.00 97.19 120 LYS A N 1
ATOM 967 C CA . LYS A 1 120 ? 6.037 3.678 -20.731 1.00 97.19 120 LYS A CA 1
ATOM 968 C C . LYS A 1 120 ? 4.638 3.099 -20.514 1.00 97.19 120 LYS A C 1
ATOM 970 O O . LYS A 1 120 ? 4.102 3.233 -19.421 1.00 97.19 120 LYS A O 1
ATOM 975 N N . GLY A 1 121 ? 4.099 2.372 -21.493 1.00 96.94 121 GLY A N 1
ATOM 976 C CA . GLY A 1 121 ? 2.790 1.731 -21.362 1.00 96.94 121 GLY A CA 1
ATOM 977 C C . GLY A 1 121 ? 2.744 0.651 -20.273 1.00 96.94 121 GLY A C 1
ATOM 978 O O . GLY A 1 121 ? 1.703 0.433 -19.659 1.00 96.94 121 GLY A O 1
ATOM 979 N N . TRP A 1 122 ? 3.857 -0.041 -20.003 1.00 96.94 122 TRP A N 1
ATOM 980 C CA . TRP A 1 122 ? 3.945 -0.966 -18.868 1.00 96.94 122 TRP A CA 1
ATOM 981 C C . TRP A 1 122 ? 3.879 -0.233 -17.526 1.00 96.94 122 TRP A C 1
ATOM 983 O O . TRP A 1 122 ? 3.181 -0.705 -16.629 1.00 96.94 122 TRP A O 1
ATOM 993 N N . HIS A 1 123 ? 4.569 0.906 -17.401 1.00 96.94 123 HIS A N 1
ATOM 994 C CA . HIS A 1 123 ? 4.502 1.749 -16.207 1.00 96.94 123 HIS A CA 1
ATOM 995 C C . HIS A 1 123 ? 3.097 2.314 -16.005 1.00 96.94 123 HIS A C 1
ATOM 997 O O . HIS A 1 123 ? 2.542 2.112 -14.933 1.00 96.94 123 HIS A O 1
ATOM 1003 N N . GLU A 1 124 ? 2.485 2.882 -17.047 1.00 96.94 124 GLU A N 1
ATOM 1004 C CA . GLU A 1 124 ? 1.109 3.402 -17.004 1.00 96.94 124 GLU A CA 1
ATOM 1005 C C . GLU A 1 124 ? 0.125 2.320 -16.511 1.00 96.94 124 GLU A C 1
ATOM 1007 O O . GLU A 1 124 ? -0.535 2.508 -15.495 1.00 96.94 124 GLU A O 1
ATOM 1012 N N . ARG A 1 125 ? 0.138 1.113 -17.101 1.00 96.88 125 ARG A N 1
ATOM 1013 C CA . ARG A 1 125 ? -0.712 -0.011 -16.641 1.00 96.88 125 ARG A CA 1
ATOM 1014 C C . ARG A 1 125 ? -0.396 -0.509 -15.232 1.00 96.88 125 ARG A C 1
ATOM 1016 O O . ARG A 1 125 ? -1.207 -1.185 -14.597 1.00 96.88 125 ARG A O 1
ATOM 1023 N N . ARG A 1 126 ? 0.842 -0.351 -14.767 1.00 97.06 126 ARG A N 1
ATOM 1024 C CA . ARG A 1 126 ? 1.215 -0.733 -13.400 1.00 97.06 126 ARG A CA 1
ATOM 1025 C C . ARG A 1 126 ? 0.677 0.289 -12.410 1.00 97.06 126 ARG A C 1
ATOM 1027 O O . ARG A 1 126 ? 0.180 -0.119 -11.365 1.00 97.06 126 ARG A O 1
ATOM 1034 N N . ASP A 1 127 ? 0.783 1.564 -12.744 1.00 96.81 127 ASP A N 1
ATOM 1035 C CA . ASP A 1 127 ? 0.330 2.659 -11.900 1.00 96.81 127 ASP A CA 1
ATOM 1036 C C . ASP A 1 127 ? -1.204 2.635 -11.802 1.00 96.81 127 ASP A C 1
ATOM 1038 O O . ASP A 1 127 ? -1.709 2.585 -10.686 1.00 96.81 127 ASP A O 1
ATOM 1042 N N . GLU A 1 128 ? -1.922 2.441 -12.917 1.00 97.12 128 GLU A N 1
ATOM 1043 C CA . GLU A 1 128 ? -3.381 2.202 -12.938 1.00 97.12 128 GLU A CA 1
ATOM 1044 C C . GLU A 1 128 ? -3.790 1.046 -12.009 1.00 97.12 128 GLU A C 1
ATOM 1046 O O . GLU A 1 128 ? -4.626 1.204 -11.123 1.00 97.12 128 GLU A O 1
ATOM 1051 N N . ARG A 1 129 ? -3.138 -0.120 -12.128 1.00 96.00 129 ARG A N 1
ATOM 1052 C CA . ARG A 1 129 ? -3.419 -1.264 -11.240 1.00 96.00 129 ARG A CA 1
ATOM 1053 C C . ARG A 1 129 ? -3.101 -0.973 -9.776 1.00 96.00 129 ARG A C 1
ATOM 1055 O O . ARG A 1 129 ? -3.743 -1.521 -8.886 1.00 96.00 129 ARG A O 1
ATOM 1062 N N . THR A 1 130 ? -2.079 -0.165 -9.514 1.00 96.75 130 THR A N 1
ATOM 1063 C CA . THR A 1 130 ? -1.703 0.210 -8.146 1.00 96.75 130 THR A CA 1
ATOM 1064 C C . THR A 1 130 ? -2.745 1.155 -7.550 1.00 96.75 130 THR A C 1
ATOM 1066 O O . THR A 1 130 ? -3.105 0.995 -6.385 1.00 96.75 130 THR A O 1
ATOM 1069 N N . GLU A 1 131 ? -3.270 2.087 -8.344 1.00 97.12 131 GLU A N 1
ATOM 1070 C CA . GLU A 1 131 ? -4.370 2.974 -7.962 1.00 97.12 131 GLU A CA 1
ATOM 1071 C C . GLU A 1 131 ? -5.654 2.183 -7.679 1.00 97.12 131 GLU A C 1
ATOM 1073 O O . GLU A 1 131 ? -6.224 2.333 -6.599 1.00 97.12 131 GLU A O 1
ATOM 1078 N N . GLU A 1 132 ? -6.043 1.258 -8.564 1.00 97.12 132 GLU A N 1
ATOM 1079 C CA . GLU A 1 132 ? -7.202 0.374 -8.361 1.00 97.12 132 GLU A CA 1
ATOM 1080 C C . GLU A 1 132 ? -7.079 -0.455 -7.072 1.00 97.12 132 GLU A C 1
ATOM 1082 O O . GLU A 1 132 ? -8.018 -0.536 -6.274 1.00 97.12 132 GLU A O 1
ATOM 1087 N N . LEU A 1 133 ? -5.907 -1.054 -6.824 1.00 96.62 133 LEU A N 1
ATOM 1088 C CA . LEU A 1 133 ? -5.649 -1.802 -5.590 1.00 96.62 133 LEU A CA 1
ATOM 1089 C C . LEU A 1 133 ? -5.738 -0.904 -4.354 1.00 96.62 133 LEU A C 1
ATOM 1091 O O . LEU A 1 133 ? -6.294 -1.314 -3.333 1.00 96.62 133 LEU A O 1
ATOM 1095 N N . HIS A 1 134 ? -5.221 0.321 -4.441 1.00 97.19 134 HIS A N 1
ATOM 1096 C CA . HIS A 1 134 ? -5.274 1.275 -3.344 1.00 97.19 134 HIS A CA 1
ATOM 1097 C C . HIS A 1 134 ? -6.711 1.729 -3.040 1.00 97.19 134 HIS A C 1
ATOM 1099 O O . HIS A 1 134 ? -7.086 1.854 -1.872 1.00 97.19 134 HIS A O 1
ATOM 1105 N N . GLU A 1 135 ? -7.543 1.933 -4.061 1.00 97.88 135 GLU A N 1
ATOM 1106 C CA . GLU A 1 135 ? -8.970 2.220 -3.887 1.00 97.88 135 GLU A CA 1
ATOM 1107 C C . GLU A 1 135 ? -9.727 1.038 -3.279 1.00 97.88 135 GLU A C 1
ATOM 1109 O O . GLU A 1 135 ? -10.523 1.221 -2.353 1.00 97.88 135 GLU A O 1
ATOM 1114 N N . LEU A 1 136 ? -9.453 -0.188 -3.732 1.00 97.50 136 LEU A N 1
ATOM 1115 C CA . LEU A 1 136 ? -10.028 -1.393 -3.134 1.00 97.50 136 LEU A CA 1
ATOM 1116 C C . LEU A 1 136 ? -9.647 -1.520 -1.656 1.00 97.50 136 LEU A C 1
ATOM 1118 O O . LEU A 1 136 ? -10.517 -1.784 -0.824 1.00 97.50 136 LEU A O 1
ATOM 1122 N N . GLU A 1 137 ? -8.382 -1.278 -1.307 1.00 97.62 137 GLU A N 1
ATOM 1123 C CA . GLU A 1 137 ? -7.914 -1.301 0.080 1.00 97.62 137 GLU A CA 1
ATOM 1124 C C . GLU A 1 137 ? -8.621 -0.237 0.933 1.00 97.62 137 GLU A C 1
ATOM 1126 O O . GLU A 1 137 ? -9.103 -0.546 2.028 1.00 97.62 137 GLU A O 1
ATOM 1131 N N . LYS A 1 138 ? -8.754 0.996 0.422 1.00 97.44 138 LYS A N 1
ATOM 1132 C CA . LYS A 1 138 ? -9.530 2.062 1.079 1.00 97.44 138 LYS A CA 1
ATOM 1133 C C . LYS A 1 138 ? -10.972 1.630 1.322 1.00 97.44 138 LYS A C 1
ATOM 1135 O O . LYS A 1 138 ? -11.455 1.746 2.444 1.00 97.44 138 LYS A O 1
ATOM 1140 N N . ASN A 1 139 ? -11.633 1.062 0.316 1.00 97.69 139 ASN A N 1
ATOM 1141 C CA . ASN A 1 139 ? -13.021 0.607 0.414 1.00 97.69 139 ASN A CA 1
ATOM 1142 C C . ASN A 1 139 ? -13.204 -0.560 1.397 1.00 97.69 139 ASN A C 1
ATOM 1144 O O . ASN A 1 139 ? -14.261 -0.693 2.018 1.00 97.69 139 ASN A O 1
ATOM 1148 N N . VAL A 1 140 ? -12.211 -1.442 1.533 1.00 98.00 140 VAL A N 1
ATOM 1149 C CA . VAL A 1 140 ? -12.231 -2.525 2.529 1.00 98.00 140 VAL A CA 1
ATOM 1150 C C . VAL A 1 140 ? -12.068 -1.962 3.939 1.00 98.00 140 VAL A C 1
ATOM 1152 O O . VAL A 1 140 ? -12.858 -2.310 4.818 1.00 98.00 140 VAL A O 1
ATOM 1155 N N . LYS A 1 141 ? -11.095 -1.065 4.149 1.00 97.69 141 LYS A N 1
ATOM 1156 C CA . LYS A 1 141 ? -10.867 -0.415 5.450 1.00 97.69 141 LYS A CA 1
ATOM 1157 C C . LYS A 1 141 ? -12.065 0.426 5.876 1.00 97.69 141 LYS A C 1
ATOM 1159 O O . LYS A 1 141 ? -12.489 0.323 7.020 1.00 97.69 141 LYS A O 1
ATOM 1164 N N . GLN A 1 142 ? -12.660 1.170 4.949 1.00 97.88 142 GLN A N 1
ATOM 1165 C CA . GLN A 1 142 ? -13.859 1.964 5.204 1.00 97.88 142 GLN A CA 1
ATOM 1166 C C . GLN A 1 142 ? -15.020 1.087 5.693 1.00 97.88 142 GLN A C 1
ATOM 1168 O O . GLN A 1 142 ? -15.580 1.336 6.755 1.00 97.88 142 GLN A O 1
ATOM 1173 N N . ARG A 1 143 ? -15.302 -0.024 5.000 1.00 96.62 143 ARG A N 1
ATOM 1174 C CA . ARG A 1 143 ? -16.326 -0.991 5.435 1.00 96.62 143 ARG A CA 1
ATOM 1175 C C . ARG A 1 143 ? -16.001 -1.649 6.776 1.00 96.62 143 ARG A C 1
ATOM 1177 O O . ARG A 1 143 ? -16.905 -2.038 7.511 1.00 96.62 143 ARG A O 1
ATOM 1184 N N . GLN A 1 144 ? -14.722 -1.839 7.093 1.00 96.44 144 GLN A N 1
ATOM 1185 C CA . GLN A 1 144 ? -14.313 -2.362 8.394 1.00 96.44 144 GLN A CA 1
ATOM 1186 C C . GLN A 1 144 ? -14.575 -1.353 9.516 1.00 96.44 144 GLN A C 1
ATOM 1188 O O . GLN A 1 144 ? -15.072 -1.767 10.561 1.00 96.44 144 GLN A O 1
ATOM 1193 N N . ILE A 1 145 ? -14.291 -0.068 9.285 1.00 96.62 145 ILE A N 1
ATOM 1194 C CA . ILE A 1 145 ? -14.597 1.022 10.221 1.00 96.62 145 ILE A CA 1
ATOM 1195 C C . ILE A 1 145 ? -16.106 1.095 10.456 1.00 96.62 145 ILE A C 1
ATOM 1197 O O . ILE A 1 145 ? -16.536 0.992 11.594 1.00 96.62 145 ILE A O 1
ATOM 1201 N N . GLU A 1 146 ? -16.914 1.116 9.394 1.00 97.00 146 GLU A N 1
ATOM 1202 C CA . GLU A 1 146 ? -18.382 1.174 9.499 1.00 97.00 146 GLU A CA 1
ATOM 1203 C C . GLU A 1 146 ? -18.972 -0.001 10.297 1.00 97.00 146 GLU A C 1
ATOM 1205 O O . GLU A 1 146 ? -19.880 0.175 11.115 1.00 97.00 146 GLU A O 1
ATOM 1210 N N . ARG A 1 147 ? -18.438 -1.217 10.106 1.00 96.94 147 ARG A N 1
ATOM 1211 C CA . ARG A 1 147 ? -18.818 -2.377 10.928 1.00 96.94 147 ARG A CA 1
ATOM 1212 C C . ARG A 1 147 ? -18.390 -2.215 12.385 1.00 96.94 147 ARG A C 1
ATOM 1214 O O . ARG A 1 147 ? -19.149 -2.601 13.269 1.00 96.94 147 ARG A O 1
ATOM 1221 N N . GLY A 1 148 ? -17.194 -1.678 12.624 1.00 97.56 148 GLY A N 1
ATOM 1222 C CA . GLY A 1 148 ? -16.697 -1.381 13.966 1.00 97.56 148 GLY A CA 1
ATOM 1223 C C . GLY A 1 148 ? -17.577 -0.366 14.692 1.00 97.56 148 GLY A C 1
ATOM 1224 O O . GLY A 1 148 ? -17.967 -0.609 15.829 1.00 97.56 148 GLY A O 1
ATOM 1225 N N . ASP A 1 149 ? -17.963 0.710 14.009 1.00 97.62 149 ASP A N 1
ATOM 1226 C CA . ASP A 1 149 ? -18.846 1.748 14.545 1.00 97.62 149 ASP A CA 1
ATOM 1227 C C . ASP A 1 149 ? -20.231 1.181 14.877 1.00 97.62 149 ASP A C 1
ATOM 1229 O O . ASP A 1 149 ? -20.766 1.431 15.957 1.00 97.62 149 ASP A O 1
ATOM 1233 N N . THR A 1 150 ? -20.778 0.338 13.994 1.00 97.75 150 THR A N 1
ATOM 1234 C CA . THR A 1 150 ? -22.056 -0.353 14.230 1.00 97.75 150 THR A CA 1
ATOM 1235 C C . THR A 1 150 ? -21.980 -1.290 15.442 1.00 97.75 150 THR A C 1
ATOM 1237 O O . THR A 1 150 ? -22.902 -1.317 16.259 1.00 97.75 150 THR A O 1
ATOM 1240 N N . ASP A 1 151 ? -20.887 -2.050 15.598 1.00 97.75 151 ASP A N 1
ATOM 1241 C CA . ASP A 1 151 ? -20.696 -2.924 16.765 1.00 97.75 151 ASP A CA 1
ATOM 1242 C C . ASP A 1 151 ? -20.567 -2.118 18.064 1.00 97.75 151 ASP A C 1
ATOM 1244 O O . ASP A 1 151 ? -21.165 -2.471 19.081 1.00 97.75 151 ASP A O 1
ATOM 1248 N N . LEU A 1 152 ? -19.826 -1.009 18.032 1.00 97.56 152 LEU A N 1
ATOM 1249 C CA . LEU A 1 152 ? -19.648 -0.127 19.182 1.00 97.56 152 LEU A CA 1
ATOM 1250 C C . LEU A 1 152 ? -20.961 0.547 19.593 1.00 97.56 152 LEU A C 1
ATOM 1252 O O . LEU A 1 152 ? -21.255 0.642 20.789 1.00 97.56 152 LEU A O 1
ATOM 1256 N N . GLN A 1 153 ? -21.771 0.964 18.621 1.00 97.75 153 GLN A N 1
ATOM 1257 C CA . GLN A 1 153 ? -23.105 1.489 18.879 1.00 97.75 153 GLN A CA 1
ATOM 1258 C C . GLN A 1 153 ? -23.988 0.429 19.544 1.00 97.75 153 GLN A C 1
ATOM 1260 O O . GLN A 1 153 ? -24.534 0.688 20.613 1.00 97.75 153 GLN A O 1
ATOM 1265 N N . ARG A 1 154 ? -24.032 -0.792 18.994 1.00 97.81 154 ARG A N 1
ATOM 1266 C CA . ARG A 1 154 ? -24.786 -1.908 19.584 1.00 97.81 154 ARG A CA 1
ATOM 1267 C C . ARG A 1 154 ? -24.388 -2.166 21.037 1.00 97.81 154 ARG A C 1
ATOM 1269 O O . ARG A 1 154 ? -25.253 -2.240 21.897 1.00 97.81 154 ARG A O 1
ATOM 1276 N N . ARG A 1 155 ? -23.087 -2.233 21.340 1.00 96.62 155 ARG A N 1
ATOM 1277 C CA . ARG A 1 155 ? -22.609 -2.427 22.723 1.00 96.62 155 ARG A CA 1
ATOM 1278 C C . ARG A 1 155 ? -23.007 -1.280 23.644 1.00 96.62 155 ARG A C 1
ATOM 1280 O O . ARG A 1 155 ? -23.267 -1.507 24.821 1.00 96.62 155 ARG A O 1
ATOM 1287 N N . THR A 1 156 ? -23.021 -0.054 23.129 1.00 97.44 156 THR A N 1
ATOM 1288 C CA . THR A 1 156 ? -23.432 1.123 23.900 1.00 97.44 156 THR A CA 1
ATOM 1289 C C . THR A 1 156 ? -24.923 1.056 24.231 1.00 97.44 156 THR A C 1
ATOM 1291 O O . THR A 1 156 ? -25.294 1.314 25.379 1.00 97.44 156 THR A O 1
ATOM 1294 N N . ASP A 1 157 ? -25.755 0.655 23.268 1.00 97.56 157 ASP A N 1
ATOM 1295 C CA . ASP A 1 157 ? -27.195 0.467 23.449 1.00 97.56 157 ASP A CA 1
ATOM 1296 C C . ASP A 1 157 ? -27.485 -0.702 24.405 1.00 97.56 157 ASP A C 1
ATOM 1298 O O . ASP A 1 157 ? -28.240 -0.533 25.363 1.00 97.56 157 ASP A O 1
ATOM 1302 N N . ASP A 1 158 ? -26.803 -1.840 24.240 1.00 97.25 158 ASP A N 1
ATOM 1303 C CA . ASP A 1 158 ? -26.900 -3.002 25.136 1.00 97.25 158 ASP A CA 1
ATOM 1304 C C . ASP A 1 158 ? -26.486 -2.631 26.570 1.00 97.25 158 ASP A C 1
ATOM 1306 O O . ASP A 1 158 ? -27.175 -2.955 27.538 1.00 97.25 158 ASP A O 1
ATOM 1310 N N . ALA A 1 159 ? -25.392 -1.880 26.734 1.00 95.81 159 ALA A N 1
ATOM 1311 C CA . ALA A 1 159 ? -24.946 -1.396 28.039 1.00 95.81 159 ALA A CA 1
ATOM 1312 C C . ALA A 1 159 ? -25.912 -0.362 28.644 1.00 95.81 159 ALA A C 1
ATOM 1314 O O . ALA A 1 159 ? -26.021 -0.242 29.868 1.00 95.81 159 ALA A O 1
ATOM 1315 N N . ALA A 1 160 ? -26.600 0.435 27.825 1.00 96.88 160 ALA A N 1
ATOM 1316 C CA . ALA A 1 160 ? -27.642 1.341 28.294 1.00 96.88 160 ALA A CA 1
ATOM 1317 C C . ALA A 1 160 ? -28.889 0.568 28.755 1.00 96.88 160 ALA A C 1
ATOM 1319 O O . ALA A 1 160 ? -29.405 0.862 29.837 1.00 96.88 160 ALA A O 1
ATOM 1320 N N . ALA A 1 161 ? -29.312 -0.443 27.992 1.00 96.38 161 ALA A N 1
ATOM 1321 C CA . ALA A 1 161 ? -30.415 -1.335 28.337 1.00 96.38 161 ALA A CA 1
ATOM 1322 C C . ALA A 1 161 ? -30.123 -2.100 29.636 1.00 96.38 161 ALA A C 1
ATOM 1324 O O . ALA A 1 161 ? -30.881 -1.975 30.594 1.00 96.38 161 ALA A O 1
ATOM 1325 N N . ALA A 1 162 ? -28.957 -2.743 29.746 1.00 95.69 162 ALA A N 1
ATOM 1326 C CA . ALA A 1 162 ? -28.546 -3.464 30.953 1.00 95.69 162 ALA A CA 1
ATOM 1327 C C . ALA A 1 162 ? -28.520 -2.563 32.202 1.00 95.69 162 ALA A C 1
ATOM 1329 O O . ALA A 1 162 ? -28.963 -2.957 33.281 1.00 95.69 162 ALA A O 1
ATOM 1330 N N . ARG A 1 163 ? -28.057 -1.310 32.069 1.00 96.44 163 ARG A N 1
ATOM 1331 C CA . ARG A 1 163 ? -28.115 -0.320 33.162 1.00 96.44 163 ARG A CA 1
ATOM 1332 C C . ARG A 1 163 ? -29.544 0.095 33.510 1.00 96.44 163 ARG A C 1
ATOM 1334 O O . ARG A 1 163 ? -29.801 0.481 34.651 1.00 96.44 163 ARG A O 1
ATOM 1341 N N . SER A 1 164 ? -30.463 0.105 32.550 1.00 95.94 164 SER A N 1
ATOM 1342 C CA . SER A 1 164 ? -31.881 0.364 32.808 1.00 95.94 164 SER A CA 1
ATOM 1343 C C . SER A 1 164 ? -32.511 -0.797 33.573 1.00 95.94 164 SER A C 1
ATOM 1345 O O . SER A 1 164 ? -33.057 -0.576 34.656 1.00 95.94 164 SER A O 1
ATOM 1347 N N . ASP A 1 165 ? -32.336 -2.017 33.072 1.00 96.06 165 ASP A N 1
ATOM 1348 C CA . ASP A 1 165 ? -32.895 -3.240 33.650 1.00 96.06 165 ASP A CA 1
ATOM 1349 C C . ASP A 1 165 ? -32.379 -3.466 35.072 1.00 96.06 165 ASP A C 1
ATOM 1351 O O . ASP A 1 165 ? -33.158 -3.731 35.987 1.00 96.06 165 ASP A O 1
ATOM 1355 N N . ASN A 1 166 ? -31.078 -3.260 35.302 1.00 96.31 166 ASN A N 1
ATOM 1356 C CA . ASN A 1 166 ? -30.497 -3.396 36.634 1.00 96.31 166 ASN A CA 1
ATOM 1357 C C . ASN A 1 166 ? -31.061 -2.351 37.618 1.00 96.31 166 ASN A C 1
ATOM 1359 O O . ASN A 1 166 ? -31.417 -2.673 38.752 1.00 96.31 166 ASN A O 1
ATOM 1363 N N . ARG A 1 167 ? -31.228 -1.092 37.185 1.00 97.00 167 ARG A N 1
ATOM 1364 C CA . ARG A 1 167 ? -31.867 -0.057 38.021 1.00 97.00 167 ARG A CA 1
ATOM 1365 C C . ARG A 1 167 ? -33.312 -0.409 38.356 1.00 97.00 167 ARG A C 1
ATOM 1367 O O . ARG A 1 167 ? -33.752 -0.154 39.475 1.00 97.00 167 ARG A O 1
ATOM 1374 N N . GLU A 1 168 ? -34.053 -0.976 37.409 1.00 96.56 168 GLU A N 1
ATOM 1375 C CA . GLU A 1 168 ? -35.419 -1.428 37.653 1.00 96.56 168 GLU A CA 1
ATOM 1376 C C . GLU A 1 168 ? -35.460 -2.609 38.628 1.00 96.56 168 GLU A C 1
ATOM 1378 O O . GLU A 1 168 ? -36.245 -2.586 39.578 1.00 96.56 168 GLU A O 1
ATOM 1383 N N . PHE A 1 169 ? -34.579 -3.593 38.453 1.00 96.25 169 PHE A N 1
ATOM 1384 C CA . PHE A 1 169 ? -34.442 -4.724 39.365 1.00 96.25 169 PHE A CA 1
ATOM 1385 C C . PHE A 1 169 ? -34.125 -4.265 40.794 1.00 96.25 169 PHE A C 1
ATOM 1387 O O . PHE A 1 169 ? -34.830 -4.642 41.732 1.00 96.25 169 PHE A O 1
ATOM 1394 N N . HIS A 1 170 ? -33.128 -3.391 40.968 1.00 95.44 170 HIS A N 1
ATOM 1395 C CA . HIS A 1 170 ? -32.795 -2.826 42.276 1.00 95.4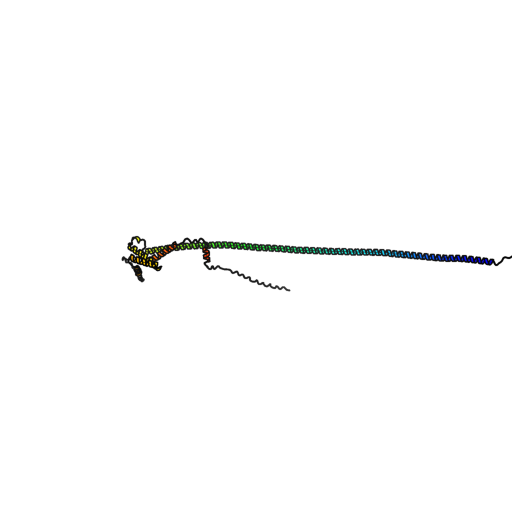4 170 HIS A CA 1
ATOM 1396 C C . HIS A 1 170 ? -33.959 -2.041 42.878 1.00 95.44 170 HIS A C 1
ATOM 1398 O O . HIS A 1 170 ? -34.244 -2.203 44.062 1.00 95.44 170 HIS A O 1
ATOM 1404 N N . ARG A 1 171 ? -34.680 -1.247 42.076 1.00 97.31 171 ARG A N 1
ATOM 1405 C CA . ARG A 1 171 ? -35.869 -0.525 42.546 1.00 97.31 171 ARG A CA 1
ATOM 1406 C C . ARG A 1 171 ? -36.938 -1.485 43.071 1.00 97.31 171 ARG A C 1
ATOM 1408 O O . ARG A 1 171 ? -37.437 -1.279 44.172 1.00 97.31 171 ARG A O 1
ATOM 1415 N N . ARG A 1 172 ? -37.248 -2.552 42.325 1.00 96.75 172 ARG A N 1
ATOM 1416 C CA . ARG A 1 172 ? -38.209 -3.585 42.752 1.00 96.75 172 ARG A CA 1
ATOM 1417 C C . ARG A 1 172 ? -37.743 -4.303 44.019 1.00 96.75 172 ARG A C 1
ATOM 1419 O O . ARG A 1 172 ? -38.552 -4.566 44.902 1.00 96.75 172 ARG A O 1
ATOM 1426 N N . ARG A 1 173 ? -36.442 -4.589 44.139 1.00 95.88 173 ARG A N 1
ATOM 1427 C CA . ARG A 1 173 ? -35.865 -5.217 45.336 1.00 95.88 173 ARG A CA 1
ATOM 1428 C C . ARG A 1 173 ? -35.983 -4.317 46.565 1.00 95.88 173 ARG A C 1
ATOM 1430 O O . ARG A 1 173 ? -36.419 -4.798 47.603 1.00 95.88 173 ARG A O 1
ATOM 1437 N N . ILE A 1 174 ? -35.638 -3.034 46.440 1.00 96.69 174 ILE A N 1
ATOM 1438 C CA . ILE A 1 174 ? -35.784 -2.046 47.522 1.00 96.69 174 ILE A CA 1
ATOM 1439 C C . ILE A 1 174 ? -37.247 -1.962 47.957 1.00 96.69 174 ILE A C 1
ATOM 1441 O O . ILE A 1 174 ? -37.531 -2.044 49.146 1.00 96.69 174 ILE A O 1
ATOM 1445 N N . GLN A 1 175 ? -38.173 -1.869 47.000 1.00 96.31 175 GLN A N 1
ATOM 1446 C CA . GLN A 1 175 ? -39.601 -1.829 47.298 1.00 96.31 175 GLN A CA 1
ATOM 1447 C C . GLN A 1 175 ? -40.064 -3.089 48.042 1.00 96.31 175 GLN A C 1
ATOM 1449 O O . GLN A 1 175 ? -40.724 -2.981 49.068 1.00 96.31 175 GLN A O 1
ATOM 1454 N N . SER A 1 176 ? -39.671 -4.280 47.580 1.00 96.12 176 SER A N 1
ATOM 1455 C CA . SER A 1 176 ? -40.042 -5.534 48.244 1.00 96.12 176 SER A CA 1
ATOM 1456 C C . SER A 1 176 ? -39.475 -5.641 49.663 1.00 96.12 176 SER A C 1
ATOM 1458 O O . SER A 1 176 ? -40.156 -6.150 50.549 1.00 96.12 176 SER A O 1
ATOM 1460 N N . LEU A 1 177 ? -38.247 -5.169 49.899 1.00 96.31 177 LEU A N 1
ATOM 1461 C CA . LEU A 1 177 ? -37.666 -5.136 51.243 1.00 96.31 177 LEU A CA 1
ATOM 1462 C C . LEU A 1 177 ? -38.398 -4.142 52.150 1.00 96.31 177 LEU A C 1
ATOM 1464 O O . LEU A 1 177 ? -38.675 -4.478 53.296 1.00 96.31 177 LEU A O 1
ATOM 1468 N N . ALA A 1 178 ? -38.769 -2.969 51.631 1.00 96.12 178 ALA A N 1
ATOM 1469 C CA . ALA A 1 178 ? -39.559 -1.991 52.375 1.00 96.12 178 ALA A CA 1
ATOM 1470 C C . ALA A 1 178 ? -40.947 -2.542 52.750 1.00 96.12 178 ALA A C 1
ATOM 1472 O O . ALA A 1 178 ? -41.369 -2.420 53.895 1.00 96.12 178 ALA A O 1
ATOM 1473 N N . GLU A 1 179 ? -41.630 -3.215 51.818 1.00 96.12 179 GLU A N 1
ATOM 1474 C CA . GLU A 1 179 ? -42.919 -3.872 52.078 1.00 96.12 179 GLU A CA 1
ATOM 1475 C C . GLU A 1 179 ? -42.802 -4.978 53.138 1.00 96.12 179 GLU A C 1
ATOM 1477 O O . GLU A 1 179 ? -43.685 -5.116 53.982 1.00 96.12 179 GLU A O 1
ATOM 1482 N N . ARG A 1 180 ? -41.710 -5.756 53.129 1.00 95.69 180 ARG A N 1
ATOM 1483 C CA . ARG A 1 180 ? -41.453 -6.777 54.159 1.00 95.69 180 ARG A CA 1
ATOM 1484 C C . ARG A 1 180 ? -41.198 -6.164 55.529 1.00 95.69 180 ARG A C 1
ATOM 1486 O O . ARG A 1 180 ? -41.772 -6.652 56.494 1.00 95.69 180 ARG A O 1
ATOM 1493 N N . ALA A 1 181 ? -40.385 -5.111 55.601 1.00 94.38 181 ALA A N 1
ATOM 1494 C CA . ALA A 1 181 ? -40.111 -4.411 56.853 1.00 94.38 181 ALA A CA 1
ATOM 1495 C C . ALA A 1 181 ? -41.404 -3.855 57.473 1.00 94.38 181 ALA A C 1
ATOM 1497 O O . ALA A 1 181 ? -41.638 -4.010 58.668 1.00 94.38 181 ALA A O 1
ATOM 1498 N N . GLU A 1 182 ? -42.292 -3.291 56.651 1.00 96.31 182 GLU A N 1
ATOM 1499 C CA . GLU A 1 182 ? -43.596 -2.803 57.109 1.00 96.31 182 GLU A CA 1
ATOM 1500 C C . GLU A 1 182 ? -44.499 -3.944 57.614 1.00 96.31 182 GLU A C 1
ATOM 1502 O O . GLU A 1 182 ? -45.133 -3.824 58.661 1.00 96.31 182 GLU A O 1
ATOM 1507 N N . GLN A 1 183 ? -44.534 -5.083 56.914 1.00 96.31 183 GLN A N 1
ATOM 1508 C CA . GLN A 1 183 ? -45.291 -6.261 57.361 1.00 96.31 183 GLN A CA 1
ATOM 1509 C C . GLN A 1 183 ? -44.742 -6.855 58.662 1.00 96.31 183 GLN A C 1
ATOM 1511 O O . GLN A 1 183 ? -45.513 -7.319 59.499 1.00 96.31 183 GLN A O 1
ATOM 1516 N N . GLU A 1 184 ? -43.422 -6.881 58.827 1.00 95.81 184 GLU A N 1
ATOM 1517 C CA . GLU A 1 184 ? -42.769 -7.376 60.038 1.00 95.81 184 GLU A CA 1
ATOM 1518 C C . GLU A 1 184 ? -43.074 -6.475 61.232 1.00 95.81 184 GLU A C 1
ATOM 1520 O O . GLU A 1 184 ? -43.466 -6.981 62.281 1.00 95.81 184 GLU A O 1
ATOM 1525 N N . LYS A 1 185 ? -43.036 -5.153 61.034 1.00 95.25 185 LYS A N 1
ATOM 1526 C CA . LYS A 1 185 ? -43.484 -4.185 62.035 1.00 95.25 185 LYS A CA 1
ATOM 1527 C C . LYS A 1 185 ? -44.940 -4.422 62.441 1.00 95.25 185 LYS A C 1
ATOM 1529 O O . LYS A 1 185 ? -45.223 -4.546 63.623 1.00 95.25 185 LYS A O 1
ATOM 1534 N N . GLN A 1 186 ? -45.850 -4.582 61.479 1.00 95.56 186 GLN A N 1
ATOM 1535 C CA . GLN A 1 186 ? -47.260 -4.869 61.775 1.00 95.56 186 GLN A CA 1
ATOM 1536 C C . GLN A 1 186 ? -47.444 -6.177 62.557 1.00 95.56 186 GLN A C 1
ATOM 1538 O O . GLN A 1 186 ? -48.285 -6.253 63.447 1.00 95.56 186 GLN A O 1
ATOM 1543 N N . ARG A 1 187 ? -46.669 -7.221 62.237 1.00 95.25 187 ARG A N 1
ATOM 1544 C CA . ARG A 1 187 ? -46.701 -8.485 62.989 1.00 95.25 187 ARG A CA 1
ATOM 1545 C C . ARG A 1 187 ? -46.172 -8.319 64.405 1.00 95.25 187 ARG A C 1
ATOM 1547 O O . ARG A 1 187 ? -46.757 -8.896 65.312 1.00 95.25 187 ARG A O 1
ATOM 1554 N N . HIS A 1 188 ? -45.093 -7.562 64.576 1.00 94.06 188 HIS A N 1
ATOM 1555 C CA . HIS A 1 188 ? -44.541 -7.247 65.886 1.00 94.06 188 HIS A CA 1
ATOM 1556 C C . HIS A 1 188 ? -45.548 -6.459 66.732 1.00 94.06 188 HIS A C 1
ATOM 1558 O O . HIS A 1 188 ? -45.819 -6.849 67.860 1.00 94.06 188 HIS A O 1
ATOM 1564 N N . ASP A 1 189 ? -46.170 -5.420 66.170 1.00 93.12 189 ASP A N 1
ATOM 1565 C CA . ASP A 1 189 ? -47.189 -4.621 66.859 1.00 93.12 189 ASP A CA 1
ATOM 1566 C C . ASP A 1 189 ? -48.380 -5.496 67.297 1.00 93.12 189 ASP A C 1
ATOM 1568 O O . ASP A 1 189 ? -48.798 -5.441 68.451 1.00 93.12 189 ASP A O 1
ATOM 1572 N N . LEU A 1 190 ? -48.867 -6.385 66.419 1.00 96.38 190 LEU A N 1
ATOM 1573 C CA . LEU A 1 190 ? -49.922 -7.350 66.759 1.00 96.38 190 LEU A CA 1
ATOM 1574 C C . LEU A 1 190 ? -49.494 -8.368 67.830 1.00 96.38 190 LEU A C 1
ATOM 1576 O O . LEU A 1 190 ? -50.317 -8.763 68.653 1.00 96.38 190 LEU A O 1
ATOM 1580 N N . ASP A 1 191 ? -48.237 -8.820 67.822 1.00 93.69 191 ASP A N 1
ATOM 1581 C CA . ASP A 1 191 ? -47.699 -9.726 68.847 1.00 93.69 191 ASP A CA 1
ATOM 1582 C C . ASP A 1 191 ? -47.608 -9.031 70.214 1.00 93.69 191 ASP A C 1
ATOM 1584 O O . ASP A 1 191 ? -47.987 -9.616 71.230 1.00 93.69 191 ASP A O 1
ATOM 1588 N N . VAL A 1 192 ? -47.186 -7.761 70.239 1.00 94.19 192 VAL A N 1
ATOM 1589 C CA . VAL A 1 192 ? -47.195 -6.922 71.446 1.00 94.19 192 VAL A CA 1
ATOM 1590 C C . VAL A 1 192 ? -48.623 -6.742 71.965 1.00 94.19 192 VAL A C 1
ATOM 1592 O O . VAL A 1 192 ? -48.868 -7.010 73.140 1.00 94.19 192 VAL A O 1
ATOM 1595 N N . GLU A 1 193 ? -49.581 -6.368 71.109 1.00 94.50 193 GLU A N 1
ATOM 1596 C CA . GLU A 1 193 ? -50.997 -6.231 71.491 1.00 94.50 193 GLU A CA 1
ATOM 1597 C C . GLU A 1 193 ? -51.575 -7.547 72.036 1.00 94.50 193 GLU A C 1
ATOM 1599 O O . GLU A 1 193 ? -52.261 -7.564 73.060 1.00 94.50 193 GLU A O 1
ATOM 1604 N N . PHE A 1 194 ? -51.276 -8.675 71.387 1.00 93.94 194 PHE A N 1
ATOM 1605 C CA . PHE A 1 194 ? -51.732 -9.992 71.827 1.00 93.94 194 PHE A CA 1
ATOM 1606 C C . PHE A 1 194 ? -51.172 -10.365 73.204 1.00 93.94 194 PHE A C 1
ATOM 1608 O O . PHE A 1 194 ? -51.919 -10.831 74.069 1.00 93.94 194 PHE A O 1
ATOM 1615 N N . LYS A 1 195 ? -49.877 -10.129 73.435 1.00 91.69 195 LYS A N 1
ATOM 1616 C CA . LYS A 1 195 ? -49.236 -10.365 74.735 1.00 91.69 195 LYS A CA 1
ATOM 1617 C C . LYS A 1 195 ? -49.800 -9.450 75.818 1.00 91.69 195 LYS A C 1
ATOM 1619 O O . LYS A 1 195 ? -50.109 -9.935 76.901 1.00 91.69 195 LYS A O 1
ATOM 1624 N N . GLN A 1 196 ? -50.027 -8.171 75.520 1.00 92.19 196 GLN A N 1
ATOM 1625 C CA . GLN A 1 196 ? -50.683 -7.245 76.448 1.00 92.19 196 GLN A CA 1
ATOM 1626 C C . GLN A 1 196 ? -52.083 -7.734 76.844 1.00 92.19 196 GLN A C 1
ATOM 1628 O O . GLN A 1 196 ? -52.423 -7.739 78.028 1.00 92.19 196 GLN A O 1
ATOM 1633 N N . LEU A 1 197 ? -52.878 -8.214 75.881 1.00 92.31 197 LEU A N 1
ATOM 1634 C CA . LEU A 1 197 ? -54.198 -8.793 76.153 1.00 92.31 197 LEU A CA 1
ATOM 1635 C C . LEU A 1 197 ? -54.114 -10.068 77.003 1.00 92.31 197 LEU A C 1
ATOM 1637 O O . LEU A 1 197 ? -54.931 -10.251 77.905 1.00 92.31 197 LEU A O 1
ATOM 1641 N N . LEU A 1 198 ? -53.136 -10.945 76.754 1.00 88.94 198 LEU A N 1
ATOM 1642 C CA . LEU A 1 198 ? -52.906 -12.129 77.589 1.00 88.94 198 LEU A CA 1
ATOM 1643 C C . LEU A 1 198 ? -52.569 -11.746 79.030 1.00 88.94 198 LEU A C 1
ATOM 1645 O O . LEU A 1 198 ? -53.174 -12.294 79.955 1.00 88.94 198 LEU A O 1
ATOM 1649 N N . ILE A 1 199 ? -51.677 -10.772 79.217 1.00 85.69 199 ILE A N 1
ATOM 1650 C CA . ILE A 1 199 ? -51.323 -10.246 80.537 1.00 85.69 199 ILE A CA 1
ATOM 1651 C C . ILE A 1 199 ? -52.563 -9.660 81.214 1.00 85.69 199 ILE A C 1
ATOM 1653 O O . ILE A 1 199 ? -52.804 -9.947 82.384 1.00 85.69 199 ILE A O 1
ATOM 1657 N N . GLU A 1 200 ? -53.400 -8.898 80.504 1.00 88.25 200 GLU A N 1
ATOM 1658 C CA . GLU A 1 200 ? -54.642 -8.355 81.067 1.00 88.25 200 GLU A CA 1
ATOM 1659 C C . GLU A 1 200 ? -55.610 -9.467 81.506 1.00 88.25 200 GLU A C 1
ATOM 1661 O O . GLU A 1 200 ? -56.153 -9.419 82.614 1.00 88.25 200 GLU A O 1
ATOM 1666 N N . ILE A 1 201 ? -55.801 -10.498 80.675 1.00 81.94 201 ILE A N 1
ATOM 1667 C CA . ILE A 1 201 ? -56.648 -11.654 80.998 1.00 81.94 201 ILE A CA 1
ATOM 1668 C C . ILE A 1 201 ? -56.101 -12.391 82.223 1.00 81.94 201 ILE A C 1
ATOM 1670 O O . ILE A 1 201 ? -56.876 -12.723 83.121 1.00 81.9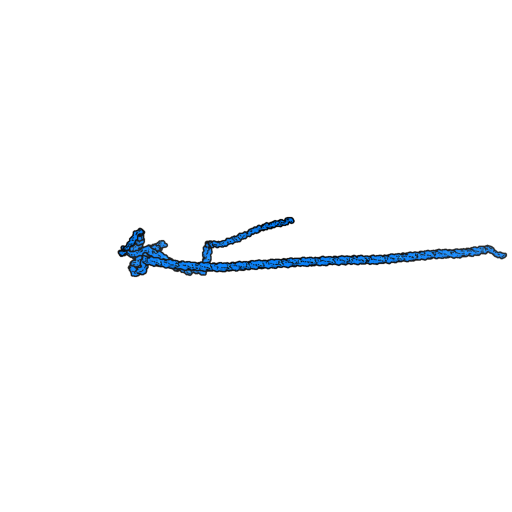4 201 ILE A O 1
ATOM 1674 N N . ARG A 1 202 ? -54.785 -12.618 82.302 1.00 83.94 202 ARG A N 1
ATOM 1675 C CA . ARG A 1 202 ? -54.156 -13.286 83.450 1.00 83.94 202 ARG A CA 1
ATOM 1676 C C . ARG A 1 202 ? -54.211 -12.441 84.712 1.00 83.94 202 ARG A C 1
ATOM 1678 O O . ARG A 1 202 ? -54.561 -12.975 85.759 1.00 83.94 202 ARG A O 1
ATOM 1685 N N . ARG A 1 203 ? -53.973 -11.127 84.629 1.00 77.12 203 ARG A N 1
ATOM 1686 C CA . ARG A 1 203 ? -54.188 -10.193 85.749 1.00 77.12 203 ARG A CA 1
ATOM 1687 C C . ARG A 1 203 ? -55.631 -10.267 86.238 1.00 77.12 203 ARG A C 1
ATOM 1689 O O . ARG A 1 203 ? -55.860 -10.352 87.441 1.00 77.12 203 ARG A O 1
ATOM 1696 N N . ARG A 1 204 ? -56.601 -10.294 85.318 1.00 81.06 204 ARG A N 1
ATOM 1697 C CA . ARG A 1 204 ? -58.023 -10.430 85.652 1.00 81.06 204 ARG A CA 1
ATOM 1698 C C . ARG A 1 204 ? -58.333 -11.770 86.322 1.00 81.06 204 ARG A C 1
ATOM 1700 O O . ARG A 1 204 ? -59.058 -11.785 87.310 1.00 81.06 204 ARG A O 1
ATOM 1707 N N . ALA A 1 205 ? -57.780 -12.871 85.815 1.00 75.69 205 ALA A N 1
ATOM 1708 C CA . ALA A 1 205 ? -57.980 -14.214 86.361 1.00 75.69 205 ALA A CA 1
ATOM 1709 C C . ALA A 1 205 ? -57.332 -14.398 87.743 1.00 75.69 205 ALA A C 1
ATOM 1711 O O . ALA A 1 205 ? -57.936 -14.995 88.626 1.00 75.69 205 ALA A O 1
ATOM 1712 N N . ALA A 1 206 ? -56.146 -13.826 87.957 1.00 75.25 206 ALA A N 1
ATOM 1713 C CA . ALA A 1 206 ? -55.446 -13.830 89.241 1.00 75.25 206 ALA A CA 1
ATOM 1714 C C . ALA A 1 206 ? -56.046 -12.847 90.269 1.00 75.25 206 ALA A C 1
ATOM 1716 O O . ALA A 1 206 ? -55.500 -12.674 91.354 1.00 75.25 206 ALA A O 1
ATOM 1717 N N . GLY A 1 207 ? -57.156 -12.177 89.939 1.00 68.25 207 GLY A N 1
ATOM 1718 C CA . GLY A 1 207 ? -57.843 -11.253 90.839 1.00 68.25 207 GLY A CA 1
ATOM 1719 C C . GLY A 1 207 ? -57.213 -9.862 90.930 1.00 68.25 207 GLY A C 1
ATOM 1720 O O . GLY A 1 207 ? -57.789 -8.998 91.578 1.00 68.25 207 GLY A O 1
ATOM 1721 N N . PHE A 1 208 ? -56.114 -9.578 90.221 1.00 62.53 208 PHE A N 1
ATOM 1722 C CA . PHE A 1 208 ? -55.468 -8.255 90.165 1.00 62.53 208 PHE A CA 1
ATOM 1723 C C . PHE A 1 208 ? -56.271 -7.191 89.398 1.00 62.53 208 PHE A C 1
ATOM 1725 O O . PHE A 1 208 ? -55.732 -6.141 89.049 1.00 62.53 208 PHE A O 1
ATOM 1732 N N . THR A 1 209 ? -57.558 -7.416 89.120 1.00 57.16 209 THR A N 1
ATOM 1733 C CA . THR A 1 209 ? -58.430 -6.341 88.646 1.00 57.16 209 THR A CA 1
ATOM 1734 C C . THR A 1 209 ? -58.391 -5.176 89.633 1.00 57.16 209 THR A C 1
ATOM 1736 O O . THR A 1 209 ? -58.546 -5.384 90.838 1.00 57.16 209 THR A O 1
ATOM 1739 N N . ASP A 1 210 ? -58.235 -3.959 89.106 1.00 50.66 210 ASP A N 1
ATOM 1740 C CA . ASP A 1 210 ? -58.112 -2.662 89.804 1.00 50.66 210 ASP A CA 1
ATOM 1741 C C . ASP A 1 210 ? -59.166 -2.375 90.899 1.00 50.66 210 ASP A C 1
ATOM 1743 O O . ASP A 1 210 ? -59.082 -1.387 91.626 1.00 50.66 210 ASP A O 1
ATOM 1747 N N . THR A 1 211 ? -60.157 -3.245 91.075 1.00 47.00 211 THR A N 1
ATOM 1748 C CA . THR A 1 211 ? -61.146 -3.203 92.152 1.00 47.00 211 THR A CA 1
ATOM 1749 C C . THR A 1 211 ? -60.605 -3.612 93.531 1.00 47.00 211 THR A C 1
ATOM 1751 O O . THR A 1 211 ? -61.284 -3.370 94.531 1.00 47.00 211 THR A O 1
ATOM 1754 N N . LEU A 1 212 ? -59.401 -4.194 93.642 1.00 46.19 212 LEU A N 1
ATOM 1755 C CA . LEU A 1 212 ? -58.867 -4.666 94.935 1.00 46.19 212 LEU A CA 1
ATOM 1756 C C . LEU A 1 212 ? -58.241 -3.585 95.826 1.00 46.19 212 LEU A C 1
ATOM 1758 O O . LEU A 1 212 ? -58.092 -3.808 97.027 1.00 46.19 212 LEU A O 1
ATOM 1762 N N . THR A 1 213 ? -57.929 -2.394 95.310 1.00 48.25 213 THR A N 1
ATOM 1763 C CA . THR A 1 213 ? -57.370 -1.326 96.164 1.00 48.25 213 THR A CA 1
ATOM 1764 C C . THR A 1 213 ? -58.396 -0.716 97.123 1.00 48.25 213 THR A C 1
ATOM 1766 O O . THR A 1 213 ? -58.012 0.007 98.038 1.00 48.25 213 THR A O 1
ATOM 1769 N N . THR A 1 214 ? -59.695 -0.999 96.951 1.00 47.84 214 THR A N 1
ATOM 1770 C CA . THR A 1 214 ? -60.757 -0.336 97.729 1.00 47.84 214 THR A CA 1
ATOM 1771 C C . THR A 1 214 ? -61.502 -1.241 98.718 1.00 47.84 214 THR A C 1
ATOM 1773 O O . THR A 1 214 ? -62.250 -0.714 99.537 1.00 47.84 214 THR A O 1
ATOM 1776 N N . THR A 1 215 ? -61.333 -2.571 98.690 1.00 49.25 215 THR A N 1
ATOM 1777 C CA . THR A 1 215 ? -62.162 -3.483 99.520 1.00 49.25 215 THR A CA 1
ATOM 1778 C C . THR A 1 215 ? -61.431 -4.582 100.293 1.00 49.25 215 THR A C 1
ATOM 1780 O O . THR A 1 215 ? -62.051 -5.170 101.175 1.00 49.25 215 THR A O 1
ATOM 1783 N N . ALA A 1 216 ? -60.140 -4.830 100.057 1.00 54.72 216 ALA A N 1
ATOM 1784 C CA . ALA A 1 216 ? -59.383 -5.790 100.862 1.00 54.72 216 ALA A CA 1
ATOM 1785 C C . ALA A 1 216 ? -58.975 -5.179 102.213 1.00 54.72 216 ALA A C 1
ATOM 1787 O O . ALA A 1 216 ? -58.555 -4.019 102.286 1.00 54.72 216 ALA A O 1
ATOM 1788 N N . SER A 1 217 ? -59.079 -5.956 103.294 1.00 60.78 217 SER A N 1
ATOM 1789 C CA . SER A 1 217 ? -58.514 -5.548 104.582 1.00 60.78 217 SER A CA 1
ATOM 1790 C C . SER A 1 217 ? -56.990 -5.349 104.444 1.00 60.78 217 SER A C 1
ATOM 1792 O O . SER A 1 217 ? -56.356 -6.019 103.625 1.00 60.78 217 SER A O 1
ATOM 1794 N N . PRO A 1 218 ? -56.350 -4.452 105.225 1.00 64.62 218 PRO A N 1
ATOM 1795 C CA . PRO A 1 218 ? -54.903 -4.212 105.129 1.00 64.62 218 PRO A CA 1
ATOM 1796 C C . PRO A 1 218 ? -54.060 -5.487 105.245 1.00 64.62 218 PRO A C 1
ATOM 1798 O O . PRO A 1 218 ? -52.972 -5.566 104.682 1.00 64.62 218 PRO A O 1
ATOM 1801 N N . GLN A 1 219 ? -54.586 -6.482 105.961 1.00 65.81 219 GLN A N 1
ATOM 1802 C CA . GLN A 1 219 ? -53.950 -7.772 106.160 1.00 65.81 219 GLN A CA 1
ATOM 1803 C C . GLN A 1 219 ? -54.064 -8.668 104.919 1.00 65.81 219 GLN A C 1
ATOM 1805 O O . GLN A 1 219 ? -53.054 -9.206 104.486 1.00 65.81 219 GLN A O 1
ATOM 1810 N N . GLU A 1 220 ? -55.226 -8.740 104.263 1.00 63.47 220 GLU A N 1
ATOM 1811 C CA . GLU A 1 220 ? -55.376 -9.466 102.988 1.00 63.47 220 GLU A CA 1
ATOM 1812 C C . GLU A 1 220 ? -54.492 -8.862 101.885 1.00 63.47 220 GLU A C 1
ATOM 1814 O O . GLU A 1 220 ? -53.803 -9.585 101.166 1.00 63.47 220 GLU A O 1
ATOM 1819 N N . ALA A 1 221 ? -54.416 -7.530 101.805 1.00 63.31 221 ALA A N 1
ATOM 1820 C CA . ALA A 1 221 ? -53.543 -6.851 100.848 1.00 63.31 221 ALA A CA 1
ATOM 1821 C C . ALA A 1 221 ? -52.045 -7.123 101.104 1.00 63.31 221 ALA A C 1
ATOM 1823 O O . ALA A 1 221 ? -51.274 -7.247 100.150 1.00 63.31 221 ALA A O 1
ATOM 1824 N N . ALA A 1 222 ? -51.630 -7.230 102.372 1.00 67.94 222 ALA A N 1
ATOM 1825 C CA . ALA A 1 222 ? -50.263 -7.600 102.740 1.00 67.94 222 ALA A CA 1
ATOM 1826 C C . ALA A 1 222 ? -49.959 -9.057 102.368 1.00 67.94 222 ALA A C 1
ATOM 1828 O O . ALA A 1 222 ? -48.946 -9.311 101.722 1.00 67.94 222 ALA A O 1
ATOM 1829 N N . THR A 1 223 ? -50.874 -9.988 102.666 1.00 70.94 223 THR A N 1
ATOM 1830 C CA . THR A 1 223 ? -50.704 -11.407 102.312 1.00 70.94 223 THR A CA 1
ATOM 1831 C C . THR A 1 223 ? -50.607 -11.628 100.803 1.00 70.94 223 THR A C 1
ATOM 1833 O O . THR A 1 223 ? -49.744 -12.371 100.352 1.00 70.94 223 THR A O 1
ATOM 1836 N N . MET A 1 224 ? -51.412 -10.927 99.996 1.00 67.19 224 MET A N 1
ATOM 1837 C CA . MET A 1 224 ? -51.342 -11.035 98.534 1.00 67.19 224 MET A CA 1
ATOM 1838 C C . MET A 1 224 ? -50.059 -10.423 97.959 1.00 67.19 224 MET A C 1
ATOM 1840 O O . MET A 1 224 ? -49.503 -10.966 97.006 1.00 67.19 224 MET A O 1
ATOM 1844 N N . ARG A 1 225 ? -49.558 -9.315 98.529 1.00 71.12 225 ARG A N 1
ATOM 1845 C CA . ARG A 1 225 ? -48.256 -8.752 98.127 1.00 71.12 225 ARG A CA 1
ATOM 1846 C C . ARG A 1 225 ? -47.114 -9.689 98.467 1.00 71.12 225 ARG A C 1
ATOM 1848 O O . ARG A 1 225 ? -46.293 -9.946 97.598 1.00 71.12 225 ARG A O 1
ATOM 1855 N N . ALA A 1 226 ? -47.097 -10.224 99.684 1.00 74.88 226 ALA A N 1
ATOM 1856 C CA . ALA A 1 226 ? -46.100 -11.201 100.088 1.00 74.88 226 ALA A CA 1
ATOM 1857 C C . ALA A 1 226 ? -46.148 -12.439 99.175 1.00 74.88 226 ALA A C 1
ATOM 1859 O O . ALA A 1 226 ? -45.100 -12.908 98.742 1.00 74.88 226 ALA A O 1
ATOM 1860 N N . ALA A 1 227 ? -47.347 -12.921 98.810 1.00 77.00 227 ALA A N 1
ATOM 1861 C CA . ALA A 1 227 ? -47.530 -14.041 97.879 1.00 77.00 227 ALA A CA 1
ATOM 1862 C C . ALA A 1 227 ? -46.940 -13.756 96.493 1.00 77.00 227 ALA A C 1
ATOM 1864 O O . ALA A 1 227 ? -46.234 -14.588 95.929 1.00 77.00 227 ALA A O 1
ATOM 1865 N N . ALA A 1 228 ? -47.221 -12.572 95.946 1.00 72.81 228 ALA A N 1
ATOM 1866 C CA . ALA A 1 228 ? -46.724 -12.166 94.637 1.00 72.81 228 ALA A CA 1
ATOM 1867 C C . ALA A 1 228 ? -45.203 -11.943 94.639 1.00 72.81 228 ALA A C 1
ATOM 1869 O O . ALA A 1 228 ? -44.522 -12.371 93.708 1.00 72.81 228 ALA A O 1
ATOM 1870 N N . GLU A 1 229 ? -44.668 -11.304 95.686 1.00 79.31 229 GLU A N 1
ATOM 1871 C CA . GLU A 1 229 ? -43.228 -11.087 95.873 1.00 79.31 229 GLU A CA 1
ATOM 1872 C C . GLU A 1 229 ? -42.478 -12.425 95.987 1.00 79.31 229 GLU A C 1
ATOM 1874 O O . GLU A 1 229 ? -41.464 -12.616 95.314 1.00 79.31 229 GLU A O 1
ATOM 1879 N N . TYR A 1 230 ? -43.015 -13.376 96.760 1.00 81.56 230 TYR A N 1
ATOM 1880 C CA . TYR A 1 230 ? -42.464 -14.725 96.867 1.00 81.56 230 TYR A CA 1
ATOM 1881 C C . TYR A 1 230 ? -42.527 -15.485 95.539 1.00 81.56 230 TYR A C 1
ATOM 1883 O O . TYR A 1 230 ? -41.501 -15.970 95.077 1.00 81.56 230 TYR A O 1
ATOM 1891 N N . ALA A 1 231 ? -43.680 -15.528 94.866 1.00 78.50 231 ALA A N 1
ATOM 1892 C CA . ALA A 1 231 ? -43.814 -16.233 93.589 1.00 78.50 231 ALA A CA 1
ATOM 1893 C C . ALA A 1 231 ? -42.858 -15.687 92.509 1.00 78.50 231 ALA A C 1
ATOM 1895 O O . ALA A 1 231 ? -42.279 -16.457 91.738 1.00 78.50 231 ALA A O 1
ATOM 1896 N N . ALA A 1 232 ? -42.647 -14.366 92.476 1.00 76.38 232 ALA A N 1
ATOM 1897 C CA . ALA A 1 232 ? -41.674 -13.744 91.585 1.00 76.38 232 ALA A CA 1
ATOM 1898 C C . ALA A 1 232 ? -40.238 -14.179 91.922 1.00 76.38 232 ALA A C 1
ATOM 1900 O O . ALA A 1 232 ? -39.504 -14.596 91.024 1.00 76.38 232 ALA A O 1
ATOM 1901 N N . ALA A 1 233 ? -39.846 -14.144 93.200 1.00 81.12 233 ALA A N 1
ATOM 1902 C CA . ALA A 1 233 ? -38.526 -14.596 93.635 1.00 81.12 233 ALA A CA 1
ATOM 1903 C C . ALA A 1 233 ? -38.306 -16.089 93.326 1.00 81.12 233 ALA A C 1
ATOM 1905 O O . ALA A 1 233 ? -37.305 -16.438 92.691 1.00 81.12 233 ALA A O 1
ATOM 1906 N N . HIS A 1 234 ? -39.290 -16.930 93.646 1.00 83.56 234 HIS A N 1
ATOM 1907 C CA . HIS A 1 234 ? -39.276 -18.374 93.431 1.00 83.56 234 HIS A CA 1
ATOM 1908 C C . HIS A 1 234 ? -39.101 -18.757 91.962 1.00 83.56 234 HIS A C 1
ATOM 1910 O O . HIS A 1 234 ? -38.265 -19.598 91.629 1.00 83.56 234 HIS A O 1
ATOM 1916 N N . SER A 1 235 ? -39.799 -18.072 91.049 1.00 77.50 235 SER A N 1
ATOM 1917 C CA . SER A 1 235 ? -39.656 -18.311 89.604 1.00 77.50 235 SER A CA 1
ATOM 1918 C C . SER A 1 235 ? -38.227 -18.081 89.081 1.00 77.50 235 SER A C 1
ATOM 1920 O O . SER A 1 235 ? -37.820 -18.689 88.091 1.00 77.50 235 SER A O 1
ATOM 1922 N N . THR A 1 236 ? -37.434 -17.251 89.770 1.00 79.50 236 THR A N 1
ATOM 1923 C CA . THR A 1 236 ? -36.049 -16.922 89.390 1.00 79.50 236 THR A CA 1
ATOM 1924 C C . THR A 1 236 ? -34.984 -17.686 90.177 1.00 79.50 236 THR A C 1
ATOM 1926 O O . THR A 1 236 ? -33.806 -17.602 89.824 1.00 79.50 236 THR A O 1
ATOM 1929 N N . ALA A 1 237 ? -35.363 -18.456 91.205 1.00 82.94 237 ALA A N 1
ATOM 1930 C CA . ALA A 1 237 ? -34.446 -19.074 92.167 1.00 82.94 237 ALA A CA 1
ATOM 1931 C C . ALA A 1 237 ? -33.344 -19.932 91.513 1.00 82.94 237 ALA A C 1
ATOM 1933 O O . ALA A 1 237 ? -32.206 -19.953 91.976 1.00 82.94 237 ALA A O 1
ATOM 1934 N N . GLY A 1 238 ? -33.652 -20.594 90.393 1.00 81.31 238 GLY A N 1
ATOM 1935 C CA . GLY A 1 238 ? -32.713 -21.451 89.659 1.00 81.31 238 GLY A CA 1
ATOM 1936 C C . GLY A 1 238 ? -31.690 -20.725 88.773 1.00 81.31 238 GLY A C 1
ATOM 1937 O O . GLY A 1 238 ? -30.840 -21.388 88.183 1.00 81.31 238 GLY A O 1
ATOM 1938 N N . LEU A 1 239 ? -31.759 -19.394 88.636 1.00 79.31 239 LEU A N 1
ATOM 1939 C CA . LEU A 1 239 ? -30.899 -18.640 87.711 1.00 79.31 239 LEU A CA 1
ATOM 1940 C C . LEU A 1 239 ? -29.507 -18.330 88.285 1.00 79.31 239 LEU A C 1
ATOM 1942 O O . LEU A 1 239 ? -28.535 -18.278 87.532 1.00 79.31 239 LEU A O 1
ATOM 1946 N N . SER A 1 240 ? -29.389 -18.094 89.597 1.00 89.00 240 SER A N 1
ATOM 1947 C CA . SER A 1 240 ? -28.104 -17.857 90.275 1.00 89.00 240 SER A CA 1
ATOM 1948 C C . SER A 1 240 ? -28.213 -18.022 91.795 1.00 89.00 240 SER A C 1
ATOM 1950 O O . SER A 1 240 ? -29.304 -17.910 92.351 1.00 89.00 240 SER A O 1
ATOM 1952 N N . ASP A 1 241 ? -27.076 -18.177 92.483 1.00 87.88 241 ASP A N 1
ATOM 1953 C CA . ASP A 1 241 ? -27.017 -18.239 93.955 1.00 87.88 241 ASP A CA 1
ATOM 1954 C C . ASP A 1 241 ? -27.644 -17.002 94.627 1.00 87.88 241 ASP A C 1
ATOM 1956 O O . ASP A 1 241 ? -28.215 -17.094 95.713 1.00 87.88 241 ASP A O 1
ATOM 1960 N N . ALA A 1 242 ? -27.570 -15.836 93.976 1.00 84.75 242 ALA A N 1
ATOM 1961 C CA . ALA A 1 242 ? -28.190 -14.611 94.474 1.00 84.75 242 ALA A CA 1
ATOM 1962 C C . ALA A 1 242 ? -29.725 -14.656 94.377 1.00 84.75 242 ALA A C 1
ATOM 1964 O O . ALA A 1 242 ? -30.401 -14.185 95.290 1.00 84.75 242 ALA A O 1
ATOM 1965 N N . HIS A 1 243 ? -30.279 -15.244 93.309 1.00 83.44 243 HIS A N 1
ATOM 1966 C CA . HIS A 1 243 ? -31.726 -15.446 93.180 1.00 83.44 243 HIS A CA 1
ATOM 1967 C C . HIS A 1 243 ? -32.238 -16.524 94.136 1.00 83.44 243 HIS A C 1
ATOM 1969 O O . HIS A 1 243 ? -33.291 -16.335 94.733 1.00 83.44 243 HIS A O 1
ATOM 1975 N N . ALA A 1 244 ? -31.472 -17.596 94.357 1.00 86.31 244 ALA A N 1
ATOM 1976 C CA . ALA A 1 244 ? -31.791 -18.602 95.369 1.00 86.31 244 ALA A CA 1
ATOM 1977 C C . ALA A 1 244 ? -31.816 -18.004 96.791 1.00 86.31 244 ALA A C 1
ATOM 1979 O O . ALA A 1 244 ? -32.699 -18.312 97.587 1.00 86.31 244 ALA A O 1
ATOM 1980 N N . ALA A 1 245 ? -30.883 -17.098 97.110 1.00 87.88 245 ALA A N 1
ATOM 1981 C CA . ALA A 1 245 ? -30.895 -16.380 98.385 1.00 87.88 245 ALA A CA 1
ATOM 1982 C C . ALA A 1 245 ? -32.090 -15.417 98.511 1.00 87.88 245 ALA A C 1
ATOM 1984 O O . ALA A 1 245 ? -32.640 -15.264 99.601 1.00 87.88 245 ALA A O 1
ATOM 1985 N N . ALA A 1 246 ? -32.498 -14.774 97.411 1.00 84.12 246 ALA A N 1
ATOM 1986 C CA . ALA A 1 246 ? -33.685 -13.925 97.386 1.00 84.12 246 ALA A CA 1
ATOM 1987 C C . ALA A 1 246 ? -34.971 -14.742 97.586 1.00 84.12 246 ALA A C 1
ATOM 1989 O O . ALA A 1 246 ? -35.803 -14.341 98.392 1.00 84.12 246 ALA A O 1
ATOM 1990 N N . ASP A 1 247 ? -35.107 -15.890 96.919 1.00 90.31 247 ASP A N 1
ATOM 1991 C CA . ASP A 1 247 ? -36.223 -16.825 97.109 1.00 90.31 247 ASP A CA 1
ATOM 1992 C C . ASP A 1 247 ? -36.375 -17.226 98.579 1.00 90.31 247 ASP A C 1
ATOM 1994 O O . ASP A 1 247 ? -37.432 -17.014 99.169 1.00 90.31 247 ASP A O 1
ATOM 1998 N N . ALA A 1 248 ? -35.284 -17.661 99.216 1.00 88.88 248 ALA A N 1
ATOM 1999 C CA . ALA A 1 248 ? -35.289 -18.000 100.638 1.00 88.88 248 ALA A CA 1
ATOM 2000 C C . ALA A 1 248 ? -35.702 -16.815 101.536 1.00 88.88 248 ALA A C 1
ATOM 2002 O O . ALA A 1 248 ? -36.487 -16.987 102.468 1.00 88.88 248 ALA A O 1
ATOM 2003 N N . ALA A 1 249 ? -35.214 -15.603 101.247 1.00 88.50 249 ALA A N 1
ATOM 2004 C CA . ALA A 1 249 ? -35.561 -14.407 102.017 1.00 88.50 249 ALA A CA 1
ATOM 2005 C C . ALA A 1 249 ? -37.041 -14.009 101.861 1.00 88.50 249 ALA A C 1
ATOM 2007 O O . ALA A 1 249 ? -37.681 -13.588 102.826 1.00 88.50 249 ALA A O 1
ATOM 2008 N N . TYR A 1 250 ? -37.606 -14.144 100.658 1.00 86.44 250 TYR A N 1
ATOM 2009 C CA . TYR A 1 250 ? -39.026 -13.877 100.430 1.00 86.44 250 TYR A CA 1
ATOM 2010 C C . TYR A 1 250 ? -39.926 -14.997 100.965 1.00 86.44 250 TYR A C 1
ATOM 2012 O O . TYR A 1 250 ? -41.028 -14.693 101.416 1.00 86.44 250 TYR A O 1
ATOM 2020 N N . ALA A 1 251 ? -39.461 -16.250 100.995 1.00 87.56 251 ALA A N 1
ATOM 2021 C CA . ALA A 1 251 ? -40.163 -17.363 101.639 1.00 87.56 251 ALA A CA 1
ATOM 2022 C C . ALA A 1 251 ? -40.325 -17.125 103.150 1.00 87.56 251 ALA A C 1
ATOM 2024 O O . ALA A 1 251 ? -41.413 -17.294 103.707 1.00 87.56 251 ALA A O 1
ATOM 2025 N N . GLU A 1 252 ? -39.254 -16.664 103.808 1.00 86.88 252 GLU A N 1
ATOM 2026 C CA . GLU A 1 252 ? -39.272 -16.296 105.228 1.00 86.88 252 GLU A CA 1
ATOM 2027 C C . GLU A 1 252 ? -40.277 -15.166 105.478 1.00 86.88 252 GLU A C 1
ATOM 2029 O O . GLU A 1 252 ? -41.179 -15.304 106.304 1.00 86.88 252 GLU A O 1
ATOM 2034 N N . ARG A 1 253 ? -40.207 -14.094 104.682 1.00 84.56 253 ARG A N 1
ATOM 2035 C CA . ARG A 1 253 ? -41.120 -12.951 104.798 1.00 84.56 253 ARG A CA 1
ATOM 2036 C C . ARG A 1 253 ? -42.581 -13.316 104.518 1.00 84.56 253 ARG A C 1
ATOM 2038 O O . ARG A 1 253 ? -43.47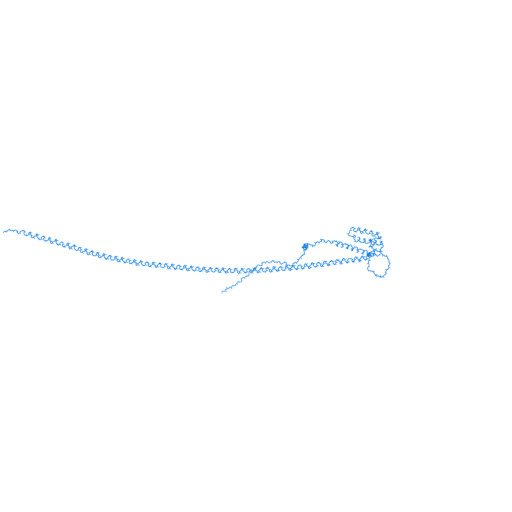3 -12.828 105.205 1.00 84.56 253 ARG A O 1
ATOM 2045 N N . TYR A 1 254 ? -42.843 -14.197 103.552 1.00 82.94 254 TYR A N 1
ATOM 2046 C CA . TYR A 1 254 ? -44.185 -14.725 103.297 1.00 82.94 254 TYR A CA 1
ATOM 2047 C C . TYR A 1 254 ? -44.735 -15.469 104.514 1.00 82.94 254 TYR A C 1
ATOM 2049 O O . TYR A 1 254 ? -45.889 -15.273 104.901 1.00 82.94 254 TYR A O 1
ATOM 2057 N N . THR A 1 255 ? -43.895 -16.292 105.139 1.00 85.81 255 THR A N 1
ATOM 2058 C CA . THR A 1 255 ? -44.259 -17.042 106.343 1.00 85.81 255 THR A CA 1
ATOM 2059 C C . THR A 1 255 ? -44.533 -16.101 107.516 1.00 85.81 255 THR A C 1
ATOM 2061 O O . THR A 1 255 ? -45.494 -16.311 108.254 1.00 85.81 255 THR A O 1
ATOM 2064 N N . GLU A 1 256 ? -43.747 -15.031 107.670 1.00 85.00 256 GLU A N 1
ATOM 2065 C CA . GLU A 1 256 ? -43.976 -13.993 108.684 1.00 85.00 256 GLU A CA 1
ATOM 2066 C C . GLU A 1 256 ? -45.297 -13.241 108.465 1.00 85.00 256 GLU A C 1
ATOM 2068 O O . GLU A 1 256 ? -46.067 -13.054 109.410 1.00 85.00 256 GLU A O 1
ATOM 2073 N N . ASP A 1 257 ? -45.581 -12.841 107.223 1.00 77.56 257 ASP A N 1
ATOM 2074 C CA . ASP A 1 257 ? -46.744 -12.014 106.890 1.00 77.56 257 ASP A CA 1
ATOM 2075 C C . ASP A 1 257 ? -48.060 -12.819 106.857 1.00 77.56 257 ASP A C 1
ATOM 2077 O O . ASP A 1 257 ? -49.129 -12.281 107.164 1.00 77.56 257 ASP A O 1
ATOM 2081 N N . THR A 1 258 ? -48.012 -14.108 106.503 1.00 76.56 258 THR A N 1
ATOM 2082 C CA . THR A 1 258 ? -49.208 -14.964 106.345 1.00 76.56 258 THR A CA 1
ATOM 2083 C C . THR A 1 258 ? -49.393 -15.979 107.474 1.00 76.56 258 THR A C 1
ATOM 2085 O O . THR A 1 258 ? -50.476 -16.549 107.624 1.00 76.56 258 THR A O 1
ATOM 2088 N N . GLY A 1 259 ? -48.349 -16.229 108.269 1.00 81.62 259 GLY A N 1
ATOM 2089 C CA . GLY A 1 259 ? -48.316 -17.295 109.272 1.00 81.62 259 GLY A CA 1
ATOM 2090 C C . GLY A 1 259 ? -48.330 -18.711 108.684 1.00 81.62 259 GLY A C 1
ATOM 2091 O O . GLY A 1 259 ? -48.512 -19.665 109.440 1.00 81.62 259 GLY A O 1
ATOM 2092 N N . THR A 1 260 ? -48.180 -18.853 107.363 1.00 79.38 260 THR A N 1
ATOM 2093 C CA . THR A 1 260 ? -48.236 -20.131 106.643 1.00 79.38 260 THR A CA 1
ATOM 2094 C C . THR A 1 260 ? -46.963 -20.310 105.827 1.00 79.38 260 THR A C 1
ATOM 2096 O O . THR A 1 260 ? -46.550 -19.401 105.113 1.00 79.38 260 THR A O 1
ATOM 2099 N N . ASP A 1 261 ? -46.344 -21.482 105.938 1.00 81.00 261 ASP A N 1
ATOM 2100 C CA . ASP A 1 261 ? -45.165 -21.843 105.152 1.00 81.00 261 ASP A CA 1
ATOM 2101 C C . ASP A 1 261 ? -45.569 -21.990 103.670 1.00 81.00 261 ASP A C 1
ATOM 2103 O O . ASP A 1 261 ? -46.503 -22.752 103.380 1.00 81.00 261 ASP A O 1
ATOM 2107 N N . PRO A 1 262 ? -44.939 -21.265 102.728 1.00 72.12 262 PRO A N 1
ATOM 2108 C CA . PRO A 1 262 ? -45.322 -21.319 101.321 1.00 72.12 262 PRO A CA 1
ATOM 2109 C C . PRO A 1 262 ? -45.192 -22.728 100.724 1.00 72.12 262 PRO A C 1
ATOM 2111 O O . PRO A 1 262 ? -46.031 -23.109 99.901 1.00 72.12 262 PRO A O 1
ATOM 2114 N N . ASP A 1 263 ? -44.234 -23.536 101.194 1.00 74.00 263 ASP A N 1
ATOM 2115 C CA . ASP A 1 263 ? -44.032 -24.908 100.710 1.00 74.00 263 ASP A CA 1
ATOM 2116 C C . ASP A 1 263 ? -45.227 -25.809 101.060 1.00 74.00 263 ASP A C 1
ATOM 2118 O O . ASP A 1 263 ? -45.591 -26.703 100.300 1.00 74.00 263 ASP A O 1
ATOM 2122 N N . THR A 1 264 ? -45.933 -25.524 102.162 1.00 70.06 264 THR A N 1
ATOM 2123 C CA . THR A 1 264 ? -47.133 -26.289 102.551 1.00 70.06 264 THR A CA 1
ATOM 2124 C C . THR A 1 264 ? -48.346 -26.023 101.664 1.00 70.06 264 THR A C 1
ATOM 2126 O O . THR A 1 264 ? -49.241 -26.861 101.598 1.00 70.06 264 THR A O 1
ATOM 2129 N N . ILE A 1 265 ? -48.386 -24.879 100.976 1.00 62.75 265 ILE A N 1
ATOM 2130 C CA . ILE A 1 265 ? -49.446 -24.541 100.017 1.00 62.75 265 ILE A CA 1
ATOM 2131 C C . ILE A 1 265 ? -49.124 -25.162 98.654 1.00 62.75 265 ILE A C 1
ATOM 2133 O O . ILE A 1 265 ? -50.018 -25.689 97.998 1.00 62.75 265 ILE A O 1
ATOM 2137 N N . LEU A 1 266 ? -47.847 -25.148 98.260 1.00 58.38 266 LEU A N 1
ATOM 2138 C CA . LEU A 1 266 ? -47.360 -25.748 97.017 1.00 58.38 266 LEU A CA 1
ATOM 2139 C C . LEU A 1 266 ? -47.457 -27.285 97.020 1.00 58.38 266 LEU A C 1
ATOM 2141 O O . LEU A 1 266 ? -47.857 -27.867 96.015 1.00 58.38 266 LEU A O 1
ATOM 2145 N N . ASP A 1 267 ? -47.174 -27.942 98.151 1.00 52.31 267 ASP A N 1
ATOM 2146 C CA . ASP A 1 267 ? -47.287 -29.404 98.285 1.00 52.31 267 ASP A CA 1
ATOM 2147 C C . ASP A 1 267 ? -48.737 -29.897 98.480 1.00 52.31 267 ASP A C 1
ATOM 2149 O O . ASP A 1 267 ? -49.032 -31.075 98.255 1.00 52.31 267 ASP A O 1
ATOM 2153 N N . ALA A 1 268 ? -49.670 -29.026 98.884 1.00 47.12 268 ALA A N 1
ATOM 2154 C CA . ALA A 1 268 ? -51.059 -29.408 99.157 1.00 47.12 268 ALA A CA 1
ATOM 2155 C C . ALA A 1 268 ? -51.920 -29.626 97.897 1.00 47.12 268 ALA A C 1
ATOM 2157 O O . ALA A 1 268 ? -53.027 -30.156 98.010 1.00 47.12 268 ALA A O 1
ATOM 2158 N N . GLU A 1 269 ? -51.429 -29.276 96.704 1.00 47.34 269 GLU A N 1
ATOM 2159 C CA . GLU A 1 269 ? -52.211 -29.321 95.461 1.00 47.34 269 GLU A CA 1
ATOM 2160 C C . GLU A 1 269 ? -51.561 -30.154 94.340 1.00 47.34 269 GLU A C 1
ATOM 2162 O O . GLU A 1 269 ? -51.812 -29.938 93.160 1.00 47.34 269 GLU A O 1
ATOM 2167 N N . LEU A 1 270 ? -50.798 -31.194 94.700 1.00 40.69 270 LEU A N 1
ATOM 2168 C CA . LEU A 1 270 ? -50.575 -32.351 93.819 1.00 40.69 270 LEU A CA 1
ATOM 2169 C C . LEU A 1 270 ? -51.456 -33.536 94.252 1.00 40.69 270 LEU A C 1
ATOM 2171 O O . LEU A 1 270 ? -51.001 -34.668 94.415 1.00 40.69 270 LEU A O 1
ATOM 2175 N N . VAL A 1 271 ? -52.747 -33.273 94.468 1.00 38.69 271 VAL A N 1
ATOM 2176 C CA . VAL A 1 271 ? -53.757 -34.334 94.425 1.00 38.69 271 VAL A CA 1
ATOM 2177 C C . VAL A 1 271 ? -53.908 -34.722 92.958 1.00 38.69 271 VAL A C 1
ATOM 2179 O O . VAL A 1 271 ? -54.323 -33.902 92.143 1.00 38.69 271 VAL A O 1
ATOM 2182 N N . ASP A 1 272 ? -53.554 -35.968 92.632 1.00 39.59 272 ASP A N 1
ATOM 2183 C CA . ASP A 1 272 ? -53.859 -36.630 91.361 1.00 39.59 272 ASP A CA 1
ATOM 2184 C C . ASP A 1 272 ? -55.300 -36.298 90.930 1.00 39.59 272 ASP A C 1
ATOM 2186 O O . ASP A 1 272 ? -56.271 -36.856 91.454 1.00 39.59 272 ASP A O 1
ATOM 2190 N N . LEU A 1 273 ? -55.451 -35.390 89.962 1.00 38.59 273 LEU A N 1
ATOM 2191 C CA . LEU A 1 273 ? -56.689 -35.194 89.214 1.00 38.59 273 LEU A CA 1
ATOM 2192 C C . LEU A 1 273 ? -56.916 -36.447 88.363 1.00 38.59 273 LEU A C 1
ATOM 2194 O O . LEU A 1 273 ? -56.608 -36.502 87.172 1.00 38.59 273 LEU A O 1
ATOM 2198 N N . ALA A 1 274 ? -57.456 -37.482 89.002 1.00 38.00 274 ALA A N 1
ATOM 2199 C CA . ALA A 1 274 ? -58.143 -38.556 88.313 1.00 38.00 274 ALA A CA 1
ATOM 2200 C C . ALA A 1 274 ? -59.261 -37.933 87.449 1.00 38.00 274 ALA A C 1
ATOM 2202 O O . ALA A 1 274 ? -60.033 -37.107 87.950 1.00 38.00 274 ALA A O 1
ATOM 2203 N N . PRO A 1 275 ? -59.373 -38.286 86.158 1.00 47.22 275 PRO A N 1
ATOM 2204 C CA . PRO A 1 275 ? -60.366 -37.699 85.278 1.00 47.22 275 PRO A CA 1
ATOM 2205 C C . PRO A 1 275 ? -61.692 -38.428 85.492 1.00 47.22 275 PRO A C 1
ATOM 2207 O O . PRO A 1 275 ? -61.943 -39.411 84.814 1.00 47.22 275 PRO A O 1
ATOM 2210 N N . ASP A 1 276 ? -62.492 -37.999 86.467 1.00 47.78 276 ASP A N 1
ATOM 2211 C CA . ASP A 1 276 ? -63.938 -38.272 86.532 1.00 47.78 276 ASP A CA 1
ATOM 2212 C C . ASP A 1 276 ? -64.561 -37.499 87.709 1.00 47.78 276 ASP A C 1
ATOM 2214 O O . ASP A 1 276 ? -64.719 -38.024 88.812 1.00 47.78 276 ASP A O 1
ATOM 2218 N N . VAL A 1 277 ? -64.935 -36.234 87.483 1.00 42.25 277 VAL A N 1
ATOM 2219 C CA . VAL A 1 277 ? -65.871 -35.519 88.366 1.00 42.25 277 VAL A CA 1
ATOM 2220 C C . VAL A 1 277 ? -66.925 -34.807 87.517 1.00 42.25 277 VAL A C 1
ATOM 2222 O O . VAL A 1 277 ? -66.644 -33.864 86.781 1.00 42.25 277 VAL A O 1
ATOM 2225 N N . ASP A 1 278 ? -68.147 -35.318 87.642 1.00 43.56 278 ASP A N 1
ATOM 2226 C CA . ASP A 1 278 ? -69.408 -34.805 87.112 1.00 43.56 278 ASP A CA 1
ATOM 2227 C C . ASP A 1 278 ? -69.820 -33.536 87.885 1.00 43.56 278 ASP A C 1
ATOM 2229 O O . ASP A 1 278 ? -70.101 -33.584 89.086 1.00 43.56 278 ASP A O 1
ATOM 2233 N N . LEU A 1 279 ? -69.802 -32.380 87.214 1.00 43.41 279 LEU A N 1
ATOM 2234 C CA . LEU A 1 279 ? -70.143 -31.078 87.795 1.00 43.41 279 LEU A CA 1
ATOM 2235 C C . LEU A 1 279 ? -71.662 -30.847 87.747 1.00 43.41 279 LEU A C 1
ATOM 2237 O O . LEU A 1 279 ? -72.199 -30.301 86.781 1.00 43.41 279 LEU A O 1
ATOM 2241 N N . GLY A 1 280 ? -72.349 -31.233 88.823 1.00 36.84 280 GLY A N 1
ATOM 2242 C CA . GLY A 1 280 ? -73.722 -30.810 89.112 1.00 36.84 280 GLY A CA 1
ATOM 2243 C C . GLY A 1 280 ? -73.788 -29.391 89.714 1.00 36.84 280 GLY A C 1
ATOM 2244 O O . GLY A 1 280 ? -72.858 -28.991 90.418 1.00 36.84 280 GLY A O 1
ATOM 2245 N N . PRO A 1 281 ? -74.869 -28.618 89.481 1.00 50.69 281 PRO A N 1
ATOM 2246 C CA . PRO A 1 281 ? -75.005 -27.260 89.992 1.00 50.69 281 PRO A CA 1
ATOM 2247 C C . PRO A 1 281 ? -75.788 -27.266 91.310 1.00 50.69 281 PRO A C 1
ATOM 2249 O O . PRO A 1 281 ? -76.969 -27.588 91.300 1.00 50.69 281 PRO A O 1
ATOM 2252 N N . ASP A 1 282 ? -75.123 -26.956 92.423 1.00 40.44 282 ASP A N 1
ATOM 2253 C CA . ASP A 1 282 ? -75.687 -26.286 93.611 1.00 40.44 282 ASP A CA 1
ATOM 2254 C C . ASP A 1 282 ? -74.730 -26.462 94.794 1.00 40.44 282 ASP A C 1
ATOM 2256 O O . ASP A 1 282 ? -74.805 -27.468 95.492 1.00 40.44 282 ASP A O 1
ATOM 2260 N N . LEU A 1 283 ? -73.875 -25.472 95.068 1.00 42.97 283 LEU A N 1
ATOM 2261 C CA . LEU A 1 283 ? -73.369 -25.227 96.421 1.00 42.97 283 LEU A CA 1
ATOM 2262 C C . LEU A 1 283 ? -73.078 -23.735 96.600 1.00 42.97 283 LEU A C 1
ATOM 2264 O O . LEU A 1 283 ? -72.161 -23.181 95.999 1.00 42.97 283 LEU A O 1
ATOM 2268 N N . ASP A 1 284 ? -73.880 -23.113 97.460 1.00 37.03 284 ASP A N 1
ATOM 2269 C CA . ASP A 1 284 ? -73.657 -21.781 97.998 1.00 37.03 284 ASP A CA 1
ATOM 2270 C C . ASP A 1 284 ? -73.027 -21.897 99.399 1.00 37.03 284 ASP A C 1
ATOM 2272 O O . ASP A 1 284 ? -73.484 -22.671 100.243 1.00 37.03 284 ASP A O 1
ATOM 2276 N N . SER A 1 285 ? -72.025 -21.050 99.643 1.00 39.69 285 SER A N 1
ATOM 2277 C CA . SER A 1 285 ? -71.454 -20.607 100.928 1.00 39.69 285 SER A CA 1
ATOM 2278 C C . SER A 1 285 ? -70.663 -21.580 101.833 1.00 39.69 285 SER A C 1
ATOM 2280 O O . SER A 1 285 ? -71.211 -22.410 102.555 1.00 39.69 285 SER A O 1
ATOM 2282 N N . GLY A 1 286 ? -69.343 -21.342 101.921 1.00 32.09 286 GLY A N 1
ATOM 2283 C CA . GLY A 1 286 ? -68.470 -21.952 102.931 1.00 32.09 286 GLY A CA 1
ATOM 2284 C C . GLY A 1 286 ? -66.997 -21.523 102.897 1.00 32.09 286 GLY A C 1
ATOM 2285 O O . GLY A 1 286 ? -66.138 -22.384 102.818 1.00 32.09 286 GLY A O 1
ATOM 2286 N N . GLY A 1 287 ? -66.717 -20.214 102.934 1.00 37.66 287 GLY A N 1
ATOM 2287 C CA . GLY A 1 287 ? -65.444 -19.597 103.354 1.00 37.66 287 GLY A CA 1
ATOM 2288 C C . GLY A 1 287 ? -64.125 -20.354 103.133 1.00 37.66 287 GLY A C 1
ATOM 2289 O O . GLY A 1 287 ? -63.577 -20.923 104.072 1.00 37.66 287 GLY A O 1
ATOM 2290 N N . ALA A 1 288 ? -63.551 -20.206 101.942 1.00 35.19 288 ALA A N 1
ATOM 2291 C CA . ALA A 1 288 ? -62.106 -20.178 101.735 1.00 35.19 288 ALA A CA 1
ATOM 2292 C C . ALA A 1 288 ? -61.814 -18.930 100.882 1.00 35.19 288 ALA A C 1
ATOM 2294 O O . ALA A 1 288 ? -62.595 -18.660 99.962 1.00 35.19 288 ALA A O 1
ATOM 2295 N N . PRO A 1 289 ? -60.782 -18.119 101.187 1.00 37.09 289 PRO A N 1
ATOM 2296 C CA . PRO A 1 289 ? -60.397 -17.034 100.287 1.00 37.09 289 PRO A CA 1
ATOM 2297 C C . PRO A 1 289 ? -60.143 -17.650 98.912 1.00 37.09 289 PRO A C 1
ATOM 2299 O O . PRO A 1 289 ? -59.596 -18.750 98.851 1.00 37.09 289 PRO A O 1
ATOM 2302 N N . SER A 1 290 ? -60.576 -16.997 97.828 1.00 43.38 290 SER A N 1
ATOM 2303 C CA . SER A 1 290 ? -60.275 -17.472 96.476 1.00 43.38 290 SER A CA 1
ATOM 2304 C C . SER A 1 290 ? -58.759 -17.592 96.363 1.00 43.38 290 SER A C 1
ATOM 2306 O O . SER A 1 290 ? -58.066 -16.579 96.240 1.00 43.38 290 SER A O 1
ATOM 2308 N N . ALA A 1 291 ? -58.249 -18.812 96.513 1.00 43.06 291 ALA A N 1
ATOM 2309 C CA . ALA A 1 291 ? -56.836 -19.083 96.431 1.00 43.06 291 ALA A CA 1
ATOM 2310 C C . ALA A 1 291 ? -56.458 -18.738 95.000 1.00 43.06 291 ALA A C 1
ATOM 2312 O O . ALA A 1 291 ? -56.921 -19.359 94.042 1.00 43.06 291 ALA A O 1
ATOM 2313 N N . VAL A 1 292 ? -55.704 -17.655 94.860 1.00 45.94 292 VAL A N 1
ATOM 2314 C CA . VAL A 1 292 ? -55.035 -17.341 93.613 1.00 45.94 292 VAL A CA 1
ATOM 2315 C C . VAL A 1 292 ? -54.139 -18.547 93.362 1.00 45.94 292 VAL A C 1
ATOM 2317 O O . VAL A 1 292 ? -53.192 -18.755 94.117 1.00 45.94 292 VAL A O 1
ATOM 2320 N N . SER A 1 293 ? -54.488 -19.395 92.390 1.00 50.81 293 SER A N 1
ATOM 2321 C CA . SER A 1 293 ? -53.693 -20.591 92.103 1.00 50.81 293 SER A CA 1
ATOM 2322 C C . SER A 1 293 ? -52.264 -20.134 91.846 1.00 50.81 293 SER A C 1
ATOM 2324 O O . SER A 1 293 ? -52.057 -19.239 91.016 1.00 50.81 293 SER A O 1
ATOM 2326 N N . VAL A 1 294 ? -51.294 -20.706 92.555 1.00 49.91 294 VAL A N 1
ATOM 2327 C CA . VAL A 1 294 ? -49.894 -20.277 92.458 1.00 49.91 294 VAL A CA 1
ATOM 2328 C C . VAL A 1 294 ? -49.391 -20.382 91.014 1.00 49.91 294 VAL A C 1
ATOM 2330 O O . VAL A 1 294 ? -48.626 -19.530 90.579 1.00 49.91 294 VAL A O 1
ATOM 2333 N N . ASP A 1 295 ? -49.939 -21.304 90.218 1.00 49.66 295 ASP A N 1
ATOM 2334 C CA . ASP A 1 295 ? -49.695 -21.412 88.774 1.00 49.66 295 ASP A CA 1
ATOM 2335 C C . ASP A 1 295 ? -50.119 -20.174 87.966 1.00 49.66 295 ASP A C 1
ATOM 2337 O O . ASP A 1 295 ? -49.433 -19.783 87.021 1.00 49.66 295 ASP A O 1
ATOM 2341 N N . ALA A 1 296 ? -51.208 -19.501 88.346 1.00 50.28 296 ALA A N 1
ATOM 2342 C CA . ALA A 1 296 ? -51.634 -18.255 87.707 1.00 50.28 296 ALA A CA 1
ATOM 2343 C C . ALA A 1 296 ? -50.711 -17.083 88.077 1.00 50.28 296 ALA A C 1
ATOM 2345 O O . ALA A 1 296 ? -50.444 -16.228 87.232 1.00 50.28 296 ALA A O 1
ATOM 2346 N N . VAL A 1 297 ? -50.190 -17.053 89.310 1.00 55.31 297 VAL A N 1
ATOM 2347 C CA . VAL A 1 297 ? -49.209 -16.042 89.751 1.00 55.31 297 VAL A CA 1
ATOM 2348 C C . VAL A 1 297 ? -47.848 -16.295 89.112 1.00 55.31 297 VAL A C 1
ATOM 2350 O O . VAL A 1 297 ? -47.226 -15.363 88.611 1.00 55.31 297 VAL A O 1
ATOM 2353 N N . ARG A 1 298 ? -47.414 -17.555 89.058 1.00 55.41 298 ARG A N 1
ATOM 2354 C CA . ARG A 1 298 ? -46.179 -17.987 88.404 1.00 55.41 298 ARG A CA 1
ATOM 2355 C C . ARG A 1 298 ? -46.212 -17.686 86.908 1.00 55.41 298 ARG A C 1
ATOM 2357 O O . ARG A 1 298 ? -45.298 -17.044 86.403 1.00 55.41 298 ARG A O 1
ATOM 2364 N N . GLY A 1 299 ? -47.297 -18.043 86.220 1.00 58.31 299 GLY A N 1
ATOM 2365 C CA . GLY A 1 299 ? -47.479 -17.722 84.804 1.00 58.31 299 GLY A CA 1
ATOM 2366 C C . GLY A 1 299 ? -47.562 -16.217 84.521 1.00 58.31 299 GLY A C 1
ATOM 2367 O O . GLY A 1 299 ? -47.191 -15.784 83.433 1.00 58.31 299 GLY A O 1
ATOM 2368 N N . LEU A 1 300 ? -48.026 -15.402 85.477 1.00 56.56 300 LEU A N 1
ATOM 2369 C CA . LEU A 1 300 ? -48.005 -13.938 85.377 1.00 56.56 300 LEU A CA 1
ATOM 2370 C C . LEU A 1 300 ? -46.595 -13.371 85.624 1.00 56.56 300 LEU A C 1
ATOM 2372 O O . LEU A 1 300 ? -46.185 -12.444 84.930 1.00 56.56 300 LEU A O 1
ATOM 2376 N N . ALA A 1 301 ? -45.844 -13.923 86.579 1.00 56.03 301 ALA A N 1
ATOM 2377 C CA . ALA A 1 301 ? -44.475 -13.509 86.884 1.00 56.03 301 ALA A CA 1
ATOM 2378 C C . ALA A 1 301 ? -43.504 -13.817 85.729 1.00 56.03 301 ALA A C 1
ATOM 2380 O O . ALA A 1 301 ? -42.686 -12.968 85.370 1.00 56.03 301 ALA A O 1
ATOM 2381 N N . GLU A 1 302 ? -43.637 -14.986 85.098 1.00 61.22 302 GLU A N 1
ATOM 2382 C CA . GLU A 1 302 ? -42.864 -15.371 83.908 1.00 61.22 302 GLU A CA 1
ATOM 2383 C C . GLU A 1 302 ? -43.177 -14.456 82.702 1.00 61.22 302 GLU A C 1
ATOM 2385 O O . GLU A 1 302 ? -42.276 -14.071 81.957 1.00 61.22 302 GLU A O 1
ATOM 2390 N N . GLU A 1 303 ? -44.431 -14.021 82.528 1.00 58.81 303 GLU A N 1
ATOM 2391 C CA . GLU A 1 303 ? -44.796 -13.090 81.447 1.00 58.81 303 GLU A CA 1
ATOM 2392 C C . GLU A 1 303 ? -44.390 -11.640 81.720 1.00 58.81 303 GLU A C 1
ATOM 2394 O O . GLU A 1 303 ? -43.926 -10.965 80.805 1.00 58.81 303 GLU A O 1
ATOM 2399 N N . LEU A 1 304 ? -44.494 -11.162 82.963 1.00 59.34 304 LEU A N 1
ATOM 2400 C CA . LEU A 1 304 ? -44.042 -9.818 83.344 1.00 59.34 304 LEU A CA 1
ATOM 2401 C C . LEU A 1 304 ? -42.521 -9.677 83.237 1.00 59.34 304 LEU A C 1
ATOM 2403 O O . LEU A 1 304 ? -42.017 -8.638 82.813 1.00 59.34 304 LEU A O 1
ATOM 2407 N N . THR A 1 305 ? -41.770 -10.722 83.588 1.00 62.00 305 THR A N 1
ATOM 2408 C CA . THR A 1 305 ? -40.313 -10.736 83.392 1.00 62.00 305 THR A CA 1
ATOM 2409 C C . THR A 1 305 ? -39.945 -10.770 81.906 1.00 62.00 305 THR A C 1
ATOM 2411 O O . THR A 1 305 ? -39.017 -10.065 81.506 1.00 62.00 305 THR A O 1
ATOM 2414 N N . ALA A 1 306 ? -40.707 -11.482 81.066 1.00 56.66 306 ALA A N 1
ATOM 2415 C CA . ALA A 1 306 ? -40.553 -11.433 79.611 1.00 56.66 306 ALA A CA 1
ATOM 2416 C C . ALA A 1 306 ? -40.914 -10.057 79.012 1.00 56.66 306 ALA A C 1
ATOM 2418 O O . ALA A 1 306 ? -40.197 -9.572 78.139 1.00 56.66 306 ALA A O 1
ATOM 2419 N N . GLU A 1 307 ? -41.973 -9.399 79.497 1.00 55.97 307 GLU A N 1
ATOM 2420 C CA . GLU A 1 307 ? -42.368 -8.038 79.100 1.00 55.97 307 GLU A CA 1
ATOM 2421 C C . GLU A 1 307 ? -41.272 -7.024 79.455 1.00 55.97 307 GLU A C 1
ATOM 2423 O O . GLU A 1 307 ? -40.818 -6.279 78.589 1.00 55.97 307 GLU A O 1
ATOM 2428 N N . THR A 1 308 ? -40.751 -7.078 80.685 1.00 58.25 308 THR A N 1
ATOM 2429 C CA . THR A 1 308 ? -39.662 -6.198 81.144 1.00 58.25 308 THR A CA 1
ATOM 2430 C C . THR A 1 308 ? -38.380 -6.413 80.326 1.00 58.25 308 THR A C 1
ATOM 2432 O O . THR A 1 308 ? -37.662 -5.461 80.024 1.00 58.25 308 THR A O 1
ATOM 2435 N N . TYR A 1 309 ? -38.086 -7.659 79.932 1.00 54.12 309 TYR A N 1
ATOM 2436 C CA . TYR A 1 309 ? -36.944 -7.980 79.071 1.00 54.12 309 TYR A CA 1
ATOM 2437 C C . TYR A 1 309 ? -37.125 -7.440 77.645 1.00 54.12 309 TYR A C 1
ATOM 2439 O O . TYR A 1 309 ? -36.184 -6.880 77.085 1.00 54.12 309 TYR A O 1
ATOM 2447 N N . LEU A 1 310 ? -38.330 -7.549 77.072 1.00 55.25 310 LEU A N 1
ATOM 2448 C CA . LEU A 1 310 ? -38.660 -7.001 75.751 1.00 55.25 310 LEU A CA 1
ATOM 2449 C C . LEU A 1 310 ? -38.650 -5.466 75.738 1.00 55.25 310 LEU A C 1
ATOM 2451 O O . LEU A 1 310 ? -38.155 -4.874 74.783 1.00 55.25 310 LEU A O 1
ATOM 2455 N N . GLU A 1 311 ? -39.119 -4.818 76.804 1.00 55.16 311 GLU A N 1
ATOM 2456 C CA . GLU A 1 311 ? -39.096 -3.358 76.952 1.00 55.16 311 GLU A CA 1
ATOM 2457 C C . GLU A 1 311 ? -37.653 -2.830 77.077 1.00 55.16 311 GLU A C 1
ATOM 2459 O O . GLU A 1 311 ? -37.294 -1.826 76.459 1.00 55.16 311 GLU A O 1
ATOM 2464 N N . HIS A 1 312 ? -36.777 -3.563 77.775 1.00 54.94 312 HIS A N 1
ATOM 2465 C CA . HIS A 1 312 ? -35.342 -3.266 77.818 1.00 54.94 312 HIS A CA 1
ATOM 2466 C C . HIS A 1 312 ? -34.633 -3.489 76.472 1.00 54.94 312 HIS A C 1
ATOM 2468 O O . HIS A 1 312 ? -33.700 -2.750 76.142 1.00 54.94 312 HIS A O 1
ATOM 2474 N N . LEU A 1 313 ? -35.067 -4.482 75.690 1.00 49.62 313 LEU A N 1
ATOM 2475 C CA . LEU A 1 313 ? -34.534 -4.749 74.351 1.00 49.62 313 LEU A CA 1
ATOM 2476 C C . LEU A 1 313 ? -34.974 -3.673 73.344 1.00 49.62 313 LEU A C 1
ATOM 2478 O O . LEU A 1 313 ? -34.164 -3.207 72.554 1.00 49.62 313 LEU A O 1
ATOM 2482 N N . ALA A 1 314 ? -36.221 -3.205 73.431 1.00 53.06 314 ALA A N 1
ATOM 2483 C CA . ALA A 1 314 ? -36.725 -2.096 72.621 1.00 53.06 314 ALA A CA 1
ATOM 2484 C C . ALA A 1 314 ? -36.081 -0.744 72.996 1.00 53.06 314 ALA A C 1
ATOM 2486 O O . ALA A 1 314 ? -35.868 0.107 72.139 1.00 53.06 314 ALA A O 1
ATOM 2487 N N . ALA A 1 315 ? -35.717 -0.542 74.268 1.00 51.16 315 ALA A N 1
ATOM 2488 C CA . ALA A 1 315 ? -35.010 0.657 74.727 1.00 51.16 315 ALA A CA 1
ATOM 2489 C C . ALA A 1 315 ? -33.504 0.671 74.385 1.00 51.16 315 ALA A C 1
ATOM 2491 O O . ALA A 1 315 ? -32.845 1.692 74.588 1.00 51.16 315 ALA A O 1
ATOM 2492 N N . THR A 1 316 ? -32.949 -0.442 73.889 1.00 48.03 316 THR A N 1
ATOM 2493 C CA . THR A 1 316 ? -31.545 -0.555 73.452 1.00 48.03 316 THR A CA 1
ATOM 2494 C C . THR A 1 316 ? -31.363 -0.464 71.936 1.00 48.03 316 THR A C 1
ATOM 2496 O O . THR A 1 316 ? -30.246 -0.669 71.461 1.00 48.03 316 THR A O 1
ATOM 2499 N N . ASP A 1 317 ? -32.403 -0.067 71.189 1.00 44.12 317 ASP A N 1
ATOM 2500 C CA . ASP A 1 317 ? -32.259 0.426 69.815 1.00 44.12 317 ASP A CA 1
ATOM 2501 C C . ASP A 1 317 ? -31.390 1.696 69.824 1.00 44.12 317 ASP A C 1
ATOM 2503 O O . ASP A 1 317 ? -31.861 2.824 69.972 1.00 44.12 317 ASP A O 1
ATOM 2507 N N . ASP A 1 318 ? -30.079 1.493 69.714 1.00 42.03 318 ASP A N 1
ATOM 2508 C CA . ASP A 1 318 ? -29.092 2.520 69.425 1.00 42.03 318 ASP A CA 1
ATOM 2509 C C . ASP A 1 318 ? -29.354 3.053 68.003 1.00 42.03 318 ASP A C 1
ATOM 2511 O O . ASP A 1 318 ? -29.147 2.326 67.025 1.00 42.03 318 ASP A O 1
ATOM 2515 N N . PRO A 1 319 ? -29.788 4.316 67.826 1.00 44.00 319 PRO A N 1
ATOM 2516 C CA . PRO A 1 319 ? -30.001 4.900 66.502 1.00 44.00 319 PRO A CA 1
ATOM 2517 C C . PRO A 1 319 ? -28.682 5.192 65.752 1.00 44.00 319 PRO A C 1
ATOM 2519 O O . PRO A 1 319 ? -28.695 5.868 64.724 1.00 44.00 319 PRO A O 1
ATOM 2522 N N . GLY A 1 320 ? -27.537 4.721 66.261 1.00 38.41 320 GLY A N 1
ATOM 2523 C CA . GLY A 1 320 ? -26.190 5.013 65.776 1.00 38.41 320 GLY A CA 1
ATOM 2524 C C . GLY A 1 320 ? -25.640 4.136 64.647 1.00 38.41 320 GLY A C 1
ATOM 2525 O O . GLY A 1 320 ? -24.476 4.314 64.285 1.00 38.41 320 GLY A O 1
ATOM 2526 N N . LEU A 1 321 ? -26.409 3.216 64.054 1.00 41.12 321 LEU A N 1
ATOM 2527 C CA . LEU A 1 321 ? -25.971 2.549 62.820 1.00 41.12 321 LEU A CA 1
ATOM 2528 C C . LEU A 1 321 ? -26.235 3.457 61.616 1.00 41.12 321 LEU A C 1
ATOM 2530 O O . LEU A 1 321 ? -27.235 3.347 60.908 1.00 41.12 321 LEU A O 1
ATOM 2534 N N . ASP A 1 322 ? -25.296 4.376 61.409 1.00 41.38 322 ASP A N 1
ATOM 2535 C CA . ASP A 1 322 ? -25.194 5.212 60.222 1.00 41.38 322 ASP A CA 1
ATOM 2536 C C . ASP A 1 322 ? -24.978 4.332 58.976 1.00 41.38 322 ASP A C 1
ATOM 2538 O O . ASP A 1 322 ? -23.865 3.955 58.614 1.00 41.38 322 ASP A O 1
ATOM 2542 N N . LEU A 1 323 ? -26.081 3.966 58.320 1.00 46.72 323 LEU A N 1
ATOM 2543 C CA . LEU A 1 323 ? -26.114 3.206 57.066 1.00 46.72 323 LEU A CA 1
ATOM 2544 C C . LEU A 1 323 ? -25.743 4.070 55.841 1.00 46.72 323 LEU A C 1
ATOM 2546 O O . LEU A 1 323 ? -26.061 3.701 54.707 1.00 46.72 323 LEU A O 1
ATOM 2550 N N . THR A 1 324 ? -25.085 5.220 56.031 1.00 44.78 324 THR A N 1
ATOM 2551 C CA . THR A 1 324 ? -24.702 6.126 54.936 1.00 44.78 324 THR A CA 1
ATOM 2552 C C . THR A 1 324 ? -23.309 5.890 54.358 1.00 44.78 324 THR A C 1
ATOM 2554 O O . THR A 1 324 ? -22.725 6.797 53.784 1.00 44.78 324 THR A O 1
ATOM 2557 N N . GLU A 1 325 ? -22.798 4.660 54.347 1.00 41.72 325 GLU A N 1
ATOM 2558 C CA . GLU A 1 325 ? -21.696 4.310 53.444 1.00 41.72 325 GLU A CA 1
ATOM 2559 C C . GLU A 1 325 ? -21.978 2.987 52.736 1.00 41.72 325 GLU A C 1
ATOM 2561 O O . GLU A 1 325 ? -21.807 1.899 53.282 1.00 41.72 325 GLU A O 1
ATOM 2566 N N . GLY A 1 326 ? -22.362 3.079 51.458 1.00 45.72 326 GLY A N 1
ATOM 2567 C CA . GLY A 1 326 ? -22.550 1.951 50.534 1.00 45.72 326 GLY A CA 1
ATOM 2568 C C . GLY A 1 326 ? -21.281 1.139 50.227 1.00 45.72 326 GLY A C 1
ATOM 2569 O O . GLY A 1 326 ? -21.230 0.481 49.193 1.00 45.72 326 GLY A O 1
ATOM 2570 N N . SER A 1 327 ? -20.272 1.194 51.101 1.00 50.78 327 SER A N 1
ATOM 2571 C CA . SER A 1 327 ? -19.036 0.414 51.038 1.00 50.78 327 SER A CA 1
ATOM 2572 C C . SER A 1 327 ? -19.122 -0.874 51.867 1.00 50.78 327 SER A C 1
ATOM 2574 O O . SER A 1 327 ? -18.596 -1.895 51.444 1.00 50.78 327 SER A O 1
ATOM 2576 N N . SER A 1 328 ? -19.836 -0.886 53.002 1.00 50.72 328 SER A N 1
ATOM 2577 C CA . SER A 1 328 ? -19.841 -2.051 53.910 1.00 50.72 328 SER A CA 1
ATOM 2578 C C . SER A 1 328 ? -20.726 -3.212 53.436 1.00 50.72 328 SER A C 1
ATOM 2580 O O . SER A 1 328 ? -20.459 -4.368 53.759 1.00 50.72 328 SER A O 1
ATOM 2582 N N . LEU A 1 329 ? -21.746 -2.937 52.612 1.00 48.81 329 LEU A N 1
ATOM 2583 C CA . LEU A 1 329 ? -22.589 -3.982 52.018 1.00 48.81 329 LEU A CA 1
ATOM 2584 C C . LEU A 1 329 ? -21.892 -4.700 50.847 1.00 48.81 329 LEU A C 1
ATOM 2586 O O . LEU A 1 329 ? -22.202 -5.856 50.579 1.00 48.81 329 LEU A O 1
ATOM 2590 N N . ALA A 1 330 ? -20.963 -4.034 50.152 1.00 52.81 330 ALA A N 1
ATOM 2591 C CA . ALA A 1 330 ? -20.200 -4.644 49.061 1.00 52.81 330 ALA A CA 1
ATOM 2592 C C . ALA A 1 330 ? -19.178 -5.658 49.604 1.00 52.81 330 ALA A C 1
ATOM 2594 O O . ALA A 1 330 ? -19.128 -6.786 49.119 1.00 52.81 330 ALA A O 1
ATOM 2595 N N . ASP A 1 331 ? -18.478 -5.307 50.686 1.00 50.12 331 ASP A N 1
ATOM 2596 C CA . ASP A 1 331 ? -17.489 -6.188 51.323 1.00 50.12 331 ASP A CA 1
ATOM 2597 C C . ASP A 1 331 ? -18.136 -7.391 52.040 1.00 50.12 331 ASP A C 1
ATOM 2599 O O . ASP A 1 331 ? -17.575 -8.486 52.063 1.00 50.12 331 ASP A O 1
ATOM 2603 N N . ALA A 1 332 ? -19.352 -7.238 52.580 1.00 50.41 332 ALA A N 1
ATOM 2604 C CA . ALA A 1 332 ? -20.087 -8.348 53.196 1.00 50.41 332 ALA A CA 1
ATOM 2605 C C . ALA A 1 332 ? -20.649 -9.351 52.167 1.00 50.41 332 ALA A C 1
ATOM 2607 O O . ALA A 1 332 ? -20.858 -10.518 52.500 1.00 50.41 332 ALA A O 1
ATOM 2608 N N . ILE A 1 333 ? -20.886 -8.917 50.923 1.00 55.78 333 ILE A N 1
ATOM 2609 C CA . ILE A 1 333 ? -21.347 -9.789 49.833 1.00 55.78 333 ILE A CA 1
ATOM 2610 C C . ILE A 1 333 ? -20.171 -10.554 49.204 1.00 55.78 333 ILE A C 1
ATOM 2612 O O . ILE A 1 333 ? -20.360 -11.712 48.852 1.00 55.78 333 ILE A O 1
ATOM 2616 N N . ASP A 1 334 ? -18.964 -9.979 49.158 1.00 50.28 334 ASP A N 1
ATOM 2617 C CA . ASP A 1 334 ? -17.742 -10.695 48.742 1.00 50.28 334 ASP A CA 1
ATOM 2618 C C . ASP A 1 334 ? -17.286 -11.749 49.776 1.00 50.28 334 ASP A C 1
ATOM 2620 O O . ASP A 1 334 ? -16.655 -12.743 49.421 1.00 50.28 334 ASP A O 1
ATOM 2624 N N . ALA A 1 335 ? -17.634 -11.577 51.059 1.00 50.03 335 ALA A N 1
ATOM 2625 C CA . ALA A 1 335 ? -17.335 -12.548 52.121 1.00 50.03 335 ALA A CA 1
ATOM 2626 C C . ALA A 1 335 ? -18.326 -13.730 52.183 1.00 50.03 335 ALA A C 1
ATOM 2628 O O . ALA A 1 335 ? -18.023 -14.775 52.766 1.00 50.03 335 ALA A O 1
ATOM 2629 N N . LEU A 1 336 ? -19.511 -13.580 51.589 1.00 48.00 336 LEU A N 1
ATOM 2630 C CA . LEU A 1 336 ? -20.471 -14.659 51.389 1.00 48.00 336 LEU A CA 1
ATOM 2631 C C . LEU A 1 336 ? -20.137 -15.336 50.061 1.00 48.00 336 LEU A C 1
ATOM 2633 O O . LEU A 1 336 ? -20.714 -14.994 49.034 1.00 48.00 336 LEU A O 1
ATOM 2637 N N . ASP A 1 337 ? -19.209 -16.296 50.110 1.00 43.56 337 ASP A N 1
ATOM 2638 C CA . ASP A 1 337 ? -18.817 -17.213 49.027 1.00 43.56 337 ASP A CA 1
ATOM 2639 C C . ASP A 1 337 ? -20.016 -18.076 48.569 1.00 43.56 337 ASP A C 1
ATOM 2641 O O . ASP A 1 337 ? -20.116 -19.282 48.800 1.00 43.56 337 ASP A O 1
ATOM 2645 N N . LEU A 1 338 ? -21.021 -17.414 47.998 1.00 47.78 338 LEU A N 1
ATOM 2646 C CA . LEU A 1 338 ? -22.181 -18.012 47.373 1.00 47.78 338 LEU A CA 1
ATOM 2647 C C . LEU A 1 338 ? -21.760 -18.383 45.952 1.00 47.78 338 LEU A C 1
ATOM 2649 O O . LEU A 1 338 ? -21.429 -17.487 45.172 1.00 47.78 338 LEU A O 1
ATOM 2653 N N . PRO A 1 339 ? -21.804 -19.672 45.570 1.00 40.12 339 PRO A N 1
ATOM 2654 C CA . PRO A 1 339 ? -21.480 -20.083 44.217 1.00 40.12 339 PRO A CA 1
ATOM 2655 C C . PRO A 1 339 ? -22.527 -19.509 43.258 1.00 40.12 339 PRO A C 1
ATOM 2657 O O . PRO A 1 339 ? -23.608 -20.071 43.059 1.00 40.12 339 PRO A O 1
ATOM 2660 N N . ILE A 1 340 ? -22.204 -18.370 42.648 1.00 47.09 340 ILE A N 1
ATOM 2661 C CA . ILE A 1 340 ? -22.903 -17.869 41.472 1.00 47.09 340 ILE A CA 1
ATOM 2662 C C . ILE A 1 340 ? -22.514 -18.807 40.330 1.00 47.09 340 ILE A C 1
ATOM 2664 O O . ILE A 1 340 ? -21.515 -18.614 39.643 1.00 47.09 340 ILE A O 1
ATOM 2668 N N . ASN A 1 341 ? -23.321 -19.850 40.136 1.00 43.47 341 ASN A N 1
ATOM 2669 C CA . ASN A 1 341 ? -23.362 -20.614 38.895 1.00 43.47 341 ASN A CA 1
ATOM 2670 C C . ASN A 1 341 ? -23.836 -19.681 37.769 1.00 43.47 341 ASN A C 1
ATOM 2672 O O . ASN A 1 341 ? -25.022 -19.622 37.444 1.00 43.47 341 ASN A O 1
ATOM 2676 N N . GLY A 1 342 ? -22.906 -18.915 37.202 1.00 37.53 342 GLY A N 1
ATOM 2677 C CA . GLY A 1 342 ? -23.085 -18.244 35.922 1.00 37.53 342 GLY A CA 1
ATOM 2678 C C . GLY A 1 342 ? -22.984 -19.264 34.780 1.00 37.53 342 GLY A C 1
ATOM 2679 O O . GLY A 1 342 ? -22.153 -20.172 34.845 1.00 37.53 342 GLY A O 1
ATOM 2680 N N . PRO A 1 343 ? -23.810 -19.167 33.725 1.00 45.34 343 PRO A N 1
ATOM 2681 C CA . PRO A 1 343 ? -23.674 -20.039 32.574 1.00 45.34 343 PRO A CA 1
ATOM 2682 C C . PRO A 1 343 ? -22.510 -19.568 31.692 1.00 45.34 343 PRO A C 1
ATOM 2684 O O . PRO A 1 343 ? -22.561 -18.484 31.118 1.00 45.34 343 PRO A O 1
ATOM 2687 N N . GLY A 1 344 ? -21.513 -20.439 31.531 1.00 40.78 344 GLY A N 1
ATOM 2688 C CA . GLY A 1 344 ? -20.718 -20.549 30.308 1.00 40.78 344 GLY A CA 1
ATOM 2689 C C . GLY A 1 344 ? -19.541 -19.590 30.157 1.00 40.78 344 GLY A C 1
ATOM 2690 O O . GLY A 1 344 ? -19.601 -18.656 29.361 1.00 40.78 344 GLY A O 1
ATOM 2691 N N . GLU A 1 345 ? -18.409 -19.926 30.778 1.00 38.41 345 GLU A N 1
ATOM 2692 C CA . GLU A 1 345 ? -17.128 -19.726 30.098 1.00 38.41 345 GLU A CA 1
ATOM 2693 C C . GLU A 1 345 ? -17.111 -20.635 28.863 1.00 38.41 345 GLU A C 1
ATOM 2695 O O . GLU A 1 345 ? -17.040 -21.861 28.955 1.00 38.41 345 GLU A O 1
ATOM 2700 N N . VAL A 1 346 ? -17.252 -20.026 27.688 1.00 45.22 346 VAL A N 1
ATOM 2701 C CA . VAL A 1 346 ? -16.912 -20.676 26.427 1.00 45.22 346 VAL A CA 1
ATOM 2702 C C . VAL A 1 346 ? -15.396 -20.612 26.312 1.00 45.22 346 VAL A C 1
ATOM 2704 O O . VAL A 1 346 ? -14.830 -19.577 25.965 1.00 45.22 346 VAL A O 1
ATOM 2707 N N . ASP A 1 347 ? -14.765 -21.735 26.626 1.00 38.09 347 ASP A N 1
ATOM 2708 C CA . ASP A 1 347 ? -13.360 -22.014 26.370 1.00 38.09 347 ASP A CA 1
ATOM 2709 C C . ASP A 1 347 ? -13.129 -22.032 24.845 1.00 38.09 347 ASP A C 1
ATOM 2711 O O . ASP A 1 347 ? -13.451 -22.996 24.145 1.00 38.09 347 ASP A O 1
ATOM 2715 N N . LEU A 1 348 ? -12.674 -20.903 24.294 1.00 43.91 348 LEU A N 1
ATOM 2716 C CA . LEU A 1 348 ? -12.291 -20.763 22.886 1.00 43.91 348 LEU A CA 1
ATOM 2717 C C . LEU A 1 348 ? -10.818 -21.140 22.705 1.00 43.91 348 LEU A C 1
ATOM 2719 O O . LEU A 1 348 ? -10.015 -20.351 22.206 1.00 43.91 348 LEU A O 1
ATOM 2723 N N . ASP A 1 349 ? -10.489 -22.385 23.034 1.00 39.81 349 ASP A N 1
ATOM 2724 C CA . ASP A 1 349 ? -9.260 -23.035 22.587 1.00 39.81 349 ASP A CA 1
ATOM 2725 C C . ASP A 1 349 ? -9.435 -23.480 21.123 1.00 39.81 349 ASP A C 1
ATOM 2727 O O . ASP A 1 349 ? -9.620 -24.648 20.770 1.00 39.81 349 ASP A O 1
ATOM 2731 N N . VAL A 1 350 ? -9.422 -22.494 20.220 1.00 44.84 350 VAL A N 1
ATOM 2732 C CA . VAL A 1 350 ? -9.345 -22.734 18.777 1.00 44.84 350 VAL A CA 1
ATOM 2733 C C . VAL A 1 350 ? -7.914 -23.152 18.452 1.00 44.84 350 VAL A C 1
ATOM 2735 O O . VAL A 1 350 ? -7.054 -22.331 18.130 1.00 44.84 350 VAL A O 1
ATOM 2738 N N . GLN A 1 351 ? -7.654 -24.458 18.510 1.00 42.72 351 GLN A N 1
ATOM 2739 C CA . GLN A 1 351 ? -6.478 -25.031 17.867 1.00 42.72 351 GLN A CA 1
ATOM 2740 C C . GLN A 1 351 ? -6.573 -24.821 16.345 1.00 42.72 351 GLN A C 1
ATOM 2742 O O . GLN A 1 351 ? -7.578 -25.204 15.737 1.00 42.72 351 GLN A O 1
ATOM 2747 N N . PRO A 1 352 ? -5.548 -24.255 15.684 1.00 47.94 352 PRO A N 1
ATOM 2748 C CA . PRO A 1 352 ? -5.520 -24.196 14.233 1.00 47.94 352 PRO A CA 1
ATOM 2749 C C . PRO A 1 352 ? -5.320 -25.609 13.672 1.00 47.94 352 PRO A C 1
ATOM 2751 O O . PRO A 1 352 ? -4.237 -26.187 13.753 1.00 47.94 352 PRO A O 1
ATOM 2754 N N . THR A 1 353 ? -6.366 -26.172 13.069 1.00 55.69 353 THR A N 1
ATOM 2755 C CA . THR A 1 353 ? -6.246 -27.374 12.238 1.00 55.69 353 THR A CA 1
ATOM 2756 C C . THR A 1 353 ? -5.294 -27.100 11.067 1.00 55.69 353 THR A C 1
ATOM 2758 O O . THR A 1 353 ? -5.507 -26.118 10.346 1.00 55.69 353 THR A O 1
ATOM 2761 N N . PRO A 1 354 ? -4.278 -27.944 10.810 1.00 52.59 354 PRO A N 1
ATOM 2762 C CA . PRO A 1 354 ? -3.462 -27.823 9.613 1.00 52.59 354 PRO A CA 1
ATOM 2763 C C . PRO A 1 354 ? -4.319 -28.129 8.382 1.00 52.59 354 PRO A C 1
ATOM 2765 O O . PRO A 1 354 ? -4.853 -29.228 8.218 1.00 52.59 354 PRO A O 1
ATOM 2768 N N . VAL A 1 355 ? -4.452 -27.135 7.506 1.00 57.94 355 VAL A N 1
ATOM 2769 C CA . VAL A 1 355 ? -5.111 -27.284 6.209 1.00 57.94 355 VAL A CA 1
ATOM 2770 C C . VAL A 1 355 ? -4.287 -28.269 5.384 1.00 57.94 355 VAL A C 1
ATOM 2772 O O . VAL A 1 355 ? -3.154 -27.989 4.996 1.00 57.94 355 VAL A O 1
ATOM 2775 N N . THR A 1 356 ? -4.849 -29.451 5.151 1.00 57.81 356 THR A N 1
ATOM 2776 C CA . THR A 1 356 ? -4.289 -30.434 4.223 1.00 57.81 356 THR A CA 1
ATOM 2777 C C . THR A 1 356 ? -4.474 -29.886 2.805 1.00 57.81 356 THR A C 1
ATOM 2779 O O . THR A 1 356 ? -5.610 -29.566 2.444 1.00 57.81 356 THR A O 1
ATOM 2782 N N . PRO A 1 357 ? -3.418 -29.729 1.987 1.00 55.09 357 PRO A N 1
ATOM 2783 C CA . PRO A 1 357 ? -3.587 -29.293 0.609 1.00 55.09 357 PRO A CA 1
ATOM 2784 C C . PRO A 1 357 ? -4.331 -30.377 -0.174 1.00 55.09 357 PRO A C 1
ATOM 2786 O O . PRO A 1 357 ? -3.878 -31.517 -0.281 1.00 55.09 357 PRO A O 1
ATOM 2789 N N . ALA A 1 358 ? -5.497 -30.007 -0.703 1.00 48.28 358 ALA A N 1
ATOM 2790 C CA . ALA A 1 358 ? -6.250 -30.824 -1.636 1.00 48.28 358 ALA A CA 1
ATOM 2791 C C . ALA A 1 358 ? -5.382 -31.116 -2.866 1.00 48.28 358 ALA A C 1
ATOM 2793 O O . ALA A 1 358 ? -4.839 -30.208 -3.498 1.00 48.28 358 ALA A O 1
ATOM 2794 N N . ALA A 1 359 ? -5.258 -32.406 -3.166 1.00 45.12 359 ALA A N 1
ATOM 2795 C CA . ALA A 1 359 ? -4.588 -32.939 -4.333 1.00 45.12 359 ALA A CA 1
ATOM 2796 C C . ALA A 1 359 ? -5.088 -32.249 -5.611 1.00 45.12 359 ALA A C 1
ATOM 2798 O O . ALA A 1 359 ? -6.279 -32.279 -5.930 1.00 45.12 359 ALA A O 1
ATOM 2799 N N . ALA A 1 360 ? -4.158 -31.638 -6.345 1.00 46.62 360 ALA A N 1
ATOM 2800 C CA . ALA A 1 360 ? -4.375 -31.254 -7.725 1.00 46.62 360 ALA A CA 1
ATOM 2801 C C . ALA A 1 360 ? -4.601 -32.538 -8.530 1.00 46.62 360 ALA A C 1
ATOM 2803 O O . ALA A 1 360 ? -3.715 -33.384 -8.633 1.00 46.62 360 ALA A O 1
ATOM 2804 N N . ALA A 1 361 ? -5.818 -32.693 -9.043 1.00 55.38 361 ALA A N 1
ATOM 2805 C CA . ALA A 1 361 ? -6.137 -33.723 -10.007 1.00 55.38 361 ALA A CA 1
ATOM 2806 C C . ALA A 1 361 ? -5.325 -33.471 -11.283 1.00 55.38 361 ALA A C 1
ATOM 2808 O O . ALA A 1 361 ? -5.496 -32.446 -11.949 1.00 55.38 361 ALA A O 1
ATOM 2809 N N . ASP A 1 362 ? -4.460 -34.434 -11.592 1.00 45.81 362 ASP A N 1
ATOM 2810 C CA . ASP A 1 362 ? -3.923 -34.682 -12.920 1.00 45.81 362 ASP A CA 1
ATOM 2811 C C . ASP A 1 362 ? -5.054 -34.617 -13.945 1.00 45.81 362 ASP A C 1
ATOM 2813 O O . ASP A 1 362 ? -6.016 -35.390 -13.905 1.00 45.81 362 ASP A O 1
ATOM 2817 N N . ARG A 1 363 ? -4.926 -33.689 -14.890 1.00 51.53 363 ARG A N 1
ATOM 2818 C CA . ARG A 1 363 ? -5.662 -33.745 -16.145 1.00 51.53 363 ARG A CA 1
ATOM 2819 C C . ARG A 1 363 ? -4.645 -34.039 -17.232 1.00 51.53 363 ARG A C 1
ATOM 2821 O O . ARG A 1 363 ? -4.083 -33.131 -17.838 1.00 51.53 363 ARG A O 1
ATOM 2828 N N . GLU A 1 364 ? -4.408 -35.334 -17.424 1.00 52.41 364 GLU A N 1
ATOM 2829 C CA . GLU A 1 364 ? -3.826 -35.878 -18.643 1.00 52.41 364 GLU A CA 1
ATOM 2830 C C . GLU A 1 364 ? -4.596 -35.321 -19.847 1.00 52.41 364 GLU A C 1
ATOM 2832 O O . GLU A 1 364 ?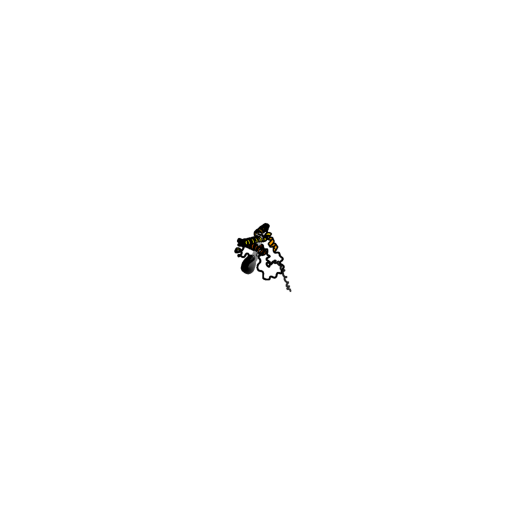 -5.804 -35.522 -19.992 1.00 52.41 364 GLU A O 1
ATOM 2837 N N . VAL A 1 365 ? -3.884 -34.606 -20.712 1.00 58.28 365 VAL A N 1
ATOM 2838 C CA . VAL A 1 365 ? -4.289 -34.387 -22.096 1.00 58.28 365 VAL A CA 1
ATOM 2839 C C . VAL A 1 365 ? -3.143 -34.889 -22.954 1.00 58.28 365 VAL A C 1
ATOM 2841 O O . VAL A 1 365 ? -2.066 -34.300 -22.990 1.00 58.28 365 VAL A O 1
ATOM 2844 N N . GLY A 1 366 ? -3.400 -35.988 -23.643 1.00 58.88 366 GLY A N 1
ATOM 2845 C CA . GLY A 1 366 ? -2.682 -36.404 -24.836 1.00 58.88 366 GLY A CA 1
ATOM 2846 C C . GLY A 1 366 ? -3.580 -37.338 -25.646 1.00 58.88 366 GLY A C 1
ATOM 2847 O O . GLY A 1 366 ? -4.625 -37.760 -25.136 1.00 58.88 366 GLY A O 1
ATOM 2848 N N . PRO A 1 367 ? -3.169 -37.745 -26.853 1.00 59.16 367 PRO A N 1
ATOM 2849 C CA . PRO A 1 367 ? -2.203 -37.127 -27.768 1.00 59.16 367 PRO A CA 1
ATOM 2850 C C . PRO A 1 367 ? -2.835 -36.162 -28.789 1.00 59.16 367 PRO A C 1
ATOM 2852 O O . PRO A 1 367 ? -4.055 -36.269 -29.056 1.00 59.16 367 PRO A O 1
#